Protein AF-A0AAE6IUI6-F1 (afdb_monomer)

pLDDT: mean 77.95, std 13.47, range [41.44, 94.56]

Foldseek 3Di:
DAQDPDAPDFADCLQAQWKWAFPPPFRWIWGHHNGHQKIFIDTPVNLQDLQLDGQIFRWDDDPFKIKTASPCVVVSSVPGDLVSSLVSVLVNQVVVVVVVVDDPVCSVVVSVVVLVVCCVVPNPCPSVVSSVVSSVQVVQLVVQCVVDDRMWMWGADPVRQKIWTQWDWDGDSHHIDIDGITIIGIDD

Nearest PDB structures (foldseek):
  7r1v-assembly1_A  TM=4.055E-01  e=5.244E+00  Escherichia coli O157:H7
  6qgy-assembly2_C  TM=3.982E-01  e=6.239E+00  Escherichia coli O157:H7
  6fsu-assembly2_B  TM=4.372E-01  e=7.866E+00  Escherichia coli O157:H7
  6fsu-assembly1_A  TM=4.374E-01  e=7.866E+00  Escherichia coli O157:H7

Sequence (188 aa):
MFFGKGGTAAANTDLAGKKFLDGVKSKVTIEFDKTTNLCRFLSQWFAQVPIPAEPVAEYTVNGNTITFDFTKHSTMMAHATVDDMRIFYKESTYKYMIGRGYKPEQLDTLWEAHLKEAEQKYGADFLPNLYQENQRECTKEYTEFLKHPQKYEGVISADKTKITMKKLIYPSYDHVDPYENVVFTKKQ

Radius of gyration: 17.93 Å; Cα contacts (8 Å, |Δi|>4): 293; chains: 1; bounding box: 44×32×52 Å

Solvent-accessible surface area (backbone atoms only — not comparable to full-atom values): 10608 Å² total; per-residue (Å²): 136,85,86,64,92,58,62,98,50,73,31,58,80,91,49,36,57,38,44,25,37,28,87,83,87,67,55,32,30,43,40,31,35,69,69,28,25,36,33,35,54,42,37,69,64,58,76,73,47,89,61,89,62,69,58,40,24,44,51,50,76,59,89,50,40,34,40,38,36,36,79,65,35,63,64,47,58,77,66,64,48,66,65,55,44,51,52,50,52,49,54,54,51,46,53,54,40,46,75,71,69,53,54,80,92,49,44,68,64,52,46,59,52,51,50,53,54,47,30,74,76,65,34,86,54,41,63,59,50,51,47,52,54,43,52,52,53,51,51,53,43,47,60,56,52,66,78,46,84,50,64,41,59,29,38,44,43,95,85,66,47,36,40,39,30,55,66,44,72,42,80,47,99,89,51,69,52,81,39,62,73,46,57,27,37,52,64,130

Mean predicted aligned error: 8.49 Å

Secondary structure (DSSP, 8-state):
-------SSBPPTTTTT-EEEE-SSS--EEEE-SSBSEEEEE-TTTTTS--SS--EEEEEEETTEEEEE-TTHHHHHTT--HHHHHHHHHHHHHHHHHHTT--GGGHHHHHHHHHHHHHHHH-TTHHHHHHHHHHHHHHHHHHHHTTS-SEEEEEE-TTSSEEEESSEEEE-SSSEEEES-EEEEE--

Structure (mmCIF, N/CA/C/O backbone):
data_AF-A0AAE6IUI6-F1
#
_entry.id   AF-A0AAE6IUI6-F1
#
loop_
_atom_site.group_PDB
_atom_site.id
_atom_site.type_symbol
_atom_site.label_atom_id
_atom_site.label_alt_id
_atom_site.label_comp_id
_atom_site.label_asym_id
_atom_site.label_entity_id
_atom_site.label_seq_id
_atom_site.pdbx_PDB_ins_code
_atom_site.Cartn_x
_atom_site.Cartn_y
_atom_site.Cartn_z
_atom_site.occupancy
_atom_site.B_iso_or_equiv
_atom_site.auth_seq_id
_atom_site.auth_comp_id
_atom_site.auth_asym_id
_atom_site.auth_atom_id
_atom_site.pdbx_PDB_model_num
ATOM 1 N N . MET A 1 1 ? 8.955 2.184 -2.313 1.00 41.44 1 MET A N 1
ATOM 2 C CA . MET A 1 1 ? 9.166 3.437 -1.527 1.00 41.44 1 MET A CA 1
ATOM 3 C C . MET A 1 1 ? 7.838 4.077 -1.064 1.00 41.44 1 MET A C 1
ATOM 5 O O . MET A 1 1 ? 6.818 3.727 -1.644 1.00 41.44 1 MET A O 1
ATOM 9 N N . PHE A 1 2 ? 7.768 4.863 0.038 1.00 49.22 2 PHE A N 1
ATOM 10 C CA . PHE A 1 2 ? 6.559 5.630 0.478 1.00 49.22 2 PHE A CA 1
ATOM 11 C C . PHE A 1 2 ? 6.667 7.013 -0.164 1.00 49.22 2 PHE A C 1
ATOM 13 O O . PHE A 1 2 ? 7.529 7.781 0.241 1.00 49.22 2 PHE A O 1
ATOM 20 N N . PHE A 1 3 ? 5.833 7.330 -1.152 1.00 48.47 3 PHE A N 1
ATOM 21 C CA . PHE A 1 3 ? 5.923 8.612 -1.868 1.00 48.47 3 PHE A CA 1
ATOM 22 C C . PHE A 1 3 ? 5.029 9.714 -1.258 1.00 48.47 3 PHE A C 1
ATOM 24 O O . PHE A 1 3 ? 4.836 10.775 -1.840 1.00 48.47 3 PHE A O 1
ATOM 31 N N . GLY A 1 4 ? 4.487 9.486 -0.055 1.00 49.72 4 GLY A N 1
ATOM 32 C CA . GLY A 1 4 ? 3.586 10.410 0.635 1.00 49.72 4 GLY A CA 1
ATOM 33 C C . GLY A 1 4 ? 4.255 11.299 1.664 1.00 49.72 4 GLY A C 1
ATOM 34 O O . GLY A 1 4 ? 4.849 10.795 2.613 1.00 49.72 4 GLY A O 1
ATOM 35 N N . LYS A 1 5 ? 4.052 12.616 1.554 1.00 54.16 5 LYS A N 1
ATOM 36 C CA . LYS A 1 5 ? 4.082 13.503 2.723 1.00 54.16 5 LYS A CA 1
ATOM 37 C C . LYS A 1 5 ? 2.690 13.468 3.346 1.00 54.16 5 LYS A C 1
ATOM 39 O O . LYS A 1 5 ? 1.768 14.072 2.810 1.00 54.16 5 LYS A O 1
ATOM 44 N N . GLY A 1 6 ? 2.523 12.747 4.442 1.00 56.38 6 GLY A N 1
ATOM 45 C CA . GLY A 1 6 ? 1.242 12.659 5.135 1.00 56.38 6 GLY A CA 1
ATOM 46 C C . GLY A 1 6 ? 1.451 12.510 6.633 1.00 56.38 6 GLY A C 1
ATOM 47 O O . GLY A 1 6 ? 2.506 12.046 7.065 1.00 56.38 6 GLY A O 1
ATOM 48 N N . GLY A 1 7 ? 0.463 12.967 7.401 1.00 59.25 7 GLY A N 1
ATOM 49 C CA . GLY A 1 7 ? 0.525 13.018 8.855 1.00 59.25 7 GLY A CA 1
ATOM 50 C C . GLY A 1 7 ? 1.446 14.083 9.434 1.00 59.25 7 GLY A C 1
ATOM 51 O O . GLY A 1 7 ? 2.652 14.054 9.226 1.00 59.25 7 GLY A O 1
ATOM 52 N N . THR A 1 8 ? 0.915 14.998 10.244 1.00 64.19 8 THR A N 1
ATOM 53 C CA . THR A 1 8 ? 1.749 15.875 11.092 1.00 64.19 8 THR A CA 1
ATOM 54 C C . THR A 1 8 ? 2.019 15.275 12.476 1.00 64.19 8 THR A C 1
ATOM 56 O O . THR A 1 8 ? 2.781 15.848 13.252 1.00 64.19 8 THR A O 1
ATOM 59 N N . ALA A 1 9 ? 1.406 14.131 12.797 1.00 71.75 9 ALA A N 1
ATOM 60 C CA . ALA A 1 9 ? 1.533 13.452 14.082 1.00 71.75 9 ALA A CA 1
ATOM 61 C C . ALA A 1 9 ? 2.488 12.250 14.007 1.00 71.75 9 ALA A C 1
ATOM 63 O O . ALA A 1 9 ? 2.607 11.592 12.972 1.00 71.75 9 ALA A O 1
ATOM 64 N N . ALA A 1 10 ? 3.139 11.947 15.133 1.00 77.88 10 ALA A N 1
ATOM 65 C CA . ALA A 1 10 ? 4.015 10.787 15.261 1.00 77.88 10 ALA A CA 1
ATOM 66 C C . ALA A 1 10 ? 3.237 9.464 15.138 1.00 77.88 10 ALA A C 1
ATOM 68 O O . ALA A 1 10 ? 2.086 9.359 15.571 1.00 77.88 10 ALA A O 1
ATOM 69 N N . ALA A 1 11 ? 3.892 8.444 14.579 1.00 82.12 11 ALA A N 1
ATOM 70 C CA . ALA A 1 11 ? 3.340 7.098 14.465 1.00 82.12 11 ALA A CA 1
ATOM 71 C C . ALA A 1 11 ? 2.947 6.517 15.837 1.00 82.12 11 ALA A C 1
ATOM 73 O O . ALA A 1 11 ? 3.647 6.700 16.836 1.00 82.12 11 ALA A O 1
ATOM 74 N N . ASN A 1 12 ? 1.860 5.739 15.880 1.00 86.31 12 ASN A N 1
ATOM 75 C CA . ASN A 1 12 ? 1.562 4.903 17.044 1.00 86.31 12 ASN A CA 1
ATOM 76 C C . ASN A 1 12 ? 2.685 3.864 17.225 1.00 86.31 12 ASN A C 1
ATOM 78 O O . ASN A 1 12 ? 2.925 3.059 16.325 1.00 86.31 12 ASN A O 1
ATOM 82 N N . THR A 1 13 ? 3.344 3.862 18.384 1.00 88.25 13 THR A N 1
ATOM 83 C CA . THR A 1 13 ? 4.538 3.042 18.651 1.00 88.25 13 THR A CA 1
ATOM 84 C C . THR A 1 13 ? 4.289 1.535 18.580 1.00 88.25 13 THR A C 1
ATOM 86 O O . THR A 1 13 ? 5.208 0.785 18.254 1.00 88.25 13 THR A O 1
ATOM 89 N N . ASP A 1 14 ? 3.064 1.070 18.831 1.00 88.06 14 ASP A N 1
ATOM 90 C CA . ASP A 1 14 ? 2.725 -0.354 18.758 1.00 88.06 14 ASP A CA 1
ATOM 91 C C . ASP A 1 14 ? 2.550 -0.853 17.319 1.00 88.06 14 ASP A C 1
ATOM 93 O O . ASP A 1 14 ? 2.803 -2.029 17.027 1.00 88.06 14 ASP A O 1
ATOM 97 N N . LEU A 1 15 ? 2.107 0.035 16.425 1.00 90.69 15 LEU A N 1
ATOM 98 C CA . LEU A 1 15 ? 1.846 -0.269 15.017 1.00 90.69 15 LEU A CA 1
ATOM 99 C C . LEU A 1 15 ? 3.007 0.124 14.099 1.00 90.69 15 LEU A C 1
ATOM 101 O O . LEU A 1 15 ? 3.139 -0.465 13.030 1.00 90.69 15 LEU A O 1
ATOM 105 N N . ALA A 1 16 ? 3.859 1.067 14.506 1.00 90.50 16 ALA A N 1
ATOM 106 C CA . ALA A 1 16 ? 4.952 1.593 13.693 1.00 90.50 16 ALA A CA 1
ATOM 107 C C . ALA A 1 16 ? 5.824 0.473 13.092 1.00 90.50 16 ALA A C 1
ATOM 109 O O . ALA A 1 16 ? 6.374 -0.384 13.797 1.00 90.50 16 ALA A O 1
ATOM 110 N N . GLY A 1 17 ? 5.939 0.461 11.761 1.00 88.19 17 GLY A N 1
ATOM 111 C CA . GLY A 1 17 ? 6.707 -0.538 11.010 1.00 88.19 17 GLY A CA 1
ATOM 112 C C . GLY A 1 17 ? 6.140 -1.960 11.010 1.00 88.19 17 GLY A C 1
ATOM 113 O O . GLY A 1 17 ? 6.839 -2.882 10.577 1.00 88.19 17 GLY A O 1
ATOM 114 N N . LYS A 1 18 ? 4.928 -2.183 11.531 1.00 91.31 18 LYS A N 1
ATOM 115 C CA . LYS A 1 18 ? 4.283 -3.501 11.545 1.00 91.31 18 LYS A CA 1
ATOM 116 C C . LYS A 1 18 ? 3.528 -3.764 10.248 1.00 91.31 18 LYS A C 1
ATOM 118 O O . LYS A 1 18 ? 3.129 -2.854 9.526 1.00 91.31 18 LYS A O 1
ATOM 123 N N . LYS A 1 19 ? 3.332 -5.053 9.974 1.00 91.44 19 LYS A N 1
ATOM 124 C CA . LYS A 1 19 ? 2.604 -5.553 8.811 1.00 91.44 19 LYS A CA 1
ATOM 125 C C . LYS A 1 19 ? 1.533 -6.531 9.266 1.00 91.44 19 LYS A C 1
ATOM 127 O O . LYS A 1 19 ? 1.814 -7.411 10.084 1.00 91.44 19 LYS A O 1
ATOM 132 N N . PHE A 1 20 ? 0.330 -6.390 8.729 1.00 91.12 20 PHE A N 1
ATOM 133 C CA . PHE A 1 20 ? -0.798 -7.265 9.027 1.00 91.12 20 PHE A CA 1
ATOM 134 C C . PHE A 1 20 ? -1.365 -7.831 7.730 1.00 91.12 20 PHE A C 1
ATOM 136 O O . PHE A 1 20 ? -1.502 -7.098 6.761 1.00 91.12 20 PHE A O 1
ATOM 143 N N . LEU A 1 21 ? -1.696 -9.117 7.706 1.00 88.06 21 LEU A N 1
ATOM 144 C CA . LEU A 1 21 ? -2.145 -9.830 6.512 1.00 88.06 21 LEU A CA 1
ATOM 145 C C . LEU A 1 21 ? -3.580 -10.331 6.695 1.00 88.06 21 LEU A C 1
ATOM 147 O O . LEU A 1 21 ? -3.895 -10.910 7.738 1.00 88.06 21 LEU A O 1
ATOM 151 N N . ASP A 1 22 ? -4.422 -10.161 5.678 1.00 84.44 22 ASP A N 1
ATOM 152 C CA . ASP A 1 22 ? -5.668 -10.919 5.558 1.00 84.44 22 ASP A CA 1
ATOM 153 C C . ASP A 1 22 ? -5.373 -12.330 5.027 1.00 84.44 22 ASP A C 1
ATOM 155 O O . ASP A 1 22 ? -4.882 -12.510 3.909 1.00 84.44 22 ASP A O 1
ATOM 159 N N . GLY A 1 23 ? -5.672 -13.332 5.854 1.00 67.38 23 GLY A N 1
ATOM 160 C CA . GLY A 1 23 ? -5.433 -14.742 5.557 1.00 67.38 23 GLY A CA 1
ATOM 161 C C . GLY A 1 23 ? -6.595 -15.480 4.888 1.00 67.38 23 GLY A C 1
ATOM 162 O O . GLY A 1 23 ? -6.421 -16.655 4.575 1.00 67.38 23 GLY A O 1
ATOM 163 N N . VAL A 1 24 ? -7.769 -14.859 4.699 1.00 65.38 24 VAL A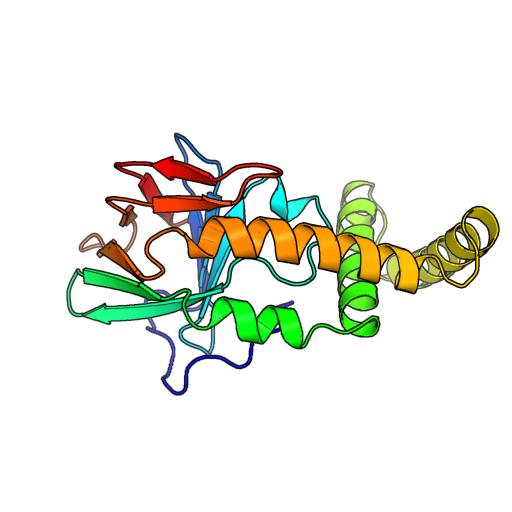 N 1
ATOM 164 C CA . VAL A 1 24 ? -8.996 -15.607 4.350 1.00 65.38 24 VAL A CA 1
ATOM 165 C C . VAL A 1 24 ? -9.652 -15.145 3.049 1.00 65.38 24 VAL A C 1
ATOM 167 O O . VAL A 1 24 ? -10.120 -16.006 2.306 1.00 65.38 24 VAL A O 1
ATOM 170 N N . LYS A 1 25 ? -9.726 -13.834 2.754 1.00 60.34 25 LYS A N 1
ATOM 171 C CA . LYS A 1 25 ? -10.625 -13.345 1.682 1.00 60.34 25 LYS A CA 1
ATOM 172 C C . LYS A 1 25 ? -1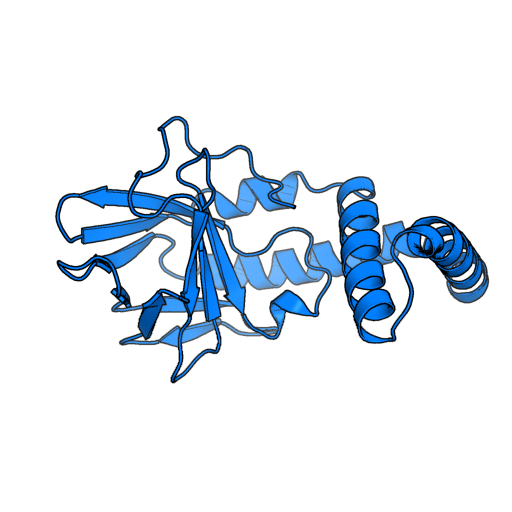0.001 -12.448 0.613 1.00 60.34 25 LYS A C 1
ATOM 174 O O . LYS A 1 25 ? -10.465 -12.503 -0.517 1.00 60.34 25 LYS A O 1
ATOM 179 N N . SER A 1 26 ? -8.967 -11.667 0.921 1.00 62.50 26 SER A N 1
ATOM 180 C CA . SER A 1 26 ? -8.500 -10.599 0.016 1.00 62.50 26 SER A CA 1
ATOM 181 C C . SER A 1 26 ? -6.991 -10.590 -0.263 1.00 62.50 26 SER A C 1
ATOM 183 O O . SER A 1 26 ? -6.534 -9.852 -1.132 1.00 62.50 26 SER A O 1
ATOM 185 N N . LYS A 1 27 ? -6.185 -11.424 0.418 1.00 70.62 27 LYS A N 1
ATOM 186 C CA . LYS A 1 27 ? -4.703 -11.392 0.355 1.00 70.62 27 LYS A CA 1
ATOM 187 C C . LYS A 1 27 ? -4.134 -9.964 0.446 1.00 70.62 27 LYS A C 1
ATOM 189 O O . LYS A 1 27 ? -3.097 -9.669 -0.153 1.00 70.62 27 LYS A O 1
ATOM 194 N N . VAL A 1 28 ? -4.827 -9.082 1.170 1.00 76.31 28 VAL A N 1
ATOM 195 C CA . VAL A 1 28 ? -4.396 -7.704 1.368 1.00 76.31 28 VAL A CA 1
ATOM 196 C C . VAL A 1 28 ? -3.502 -7.616 2.597 1.00 76.31 28 VAL A C 1
ATOM 198 O O . VAL A 1 28 ? -3.764 -8.239 3.627 1.00 76.31 28 VAL A O 1
ATOM 201 N N . THR A 1 29 ? -2.435 -6.833 2.490 1.00 82.62 29 THR A N 1
ATOM 202 C CA . THR A 1 29 ? -1.552 -6.484 3.604 1.00 82.62 29 THR A CA 1
ATOM 203 C C . THR A 1 29 ? -1.773 -5.031 4.004 1.00 82.62 29 THR A C 1
ATOM 205 O O . THR A 1 29 ? -1.847 -4.170 3.136 1.00 82.62 29 THR A O 1
ATOM 208 N N . ILE A 1 30 ? -1.831 -4.746 5.304 1.00 87.12 30 ILE A N 1
ATOM 209 C CA . ILE A 1 30 ? -1.705 -3.389 5.842 1.00 87.12 30 ILE A CA 1
ATOM 210 C C . ILE A 1 30 ? -0.268 -3.206 6.318 1.00 87.12 30 ILE A C 1
ATOM 212 O O . ILE A 1 30 ? 0.182 -3.929 7.212 1.00 87.12 30 ILE A O 1
ATOM 216 N N . GLU A 1 31 ? 0.452 -2.256 5.733 1.00 88.12 31 GLU A N 1
ATOM 217 C CA . GLU A 1 31 ? 1.818 -1.911 6.133 1.00 88.12 31 GLU A CA 1
ATOM 218 C C . GLU A 1 31 ? 1.858 -0.520 6.753 1.00 88.12 31 GLU A C 1
ATOM 220 O O . GLU A 1 31 ? 1.540 0.466 6.092 1.00 88.12 31 GLU A O 1
ATOM 225 N N . PHE A 1 32 ? 2.265 -0.443 8.017 1.00 88.69 32 PHE A N 1
ATOM 226 C CA . PHE A 1 32 ? 2.382 0.806 8.759 1.00 88.69 32 PHE A CA 1
ATOM 227 C C . PHE A 1 32 ? 3.776 1.399 8.584 1.00 88.69 32 PHE A C 1
ATOM 229 O O . PHE A 1 32 ? 4.786 0.697 8.718 1.00 88.69 32 PHE A O 1
ATOM 236 N N . ASP A 1 33 ? 3.837 2.697 8.311 1.00 86.31 33 ASP A N 1
ATOM 237 C CA . ASP A 1 33 ? 5.097 3.420 8.262 1.00 86.31 33 ASP A CA 1
ATOM 238 C C . ASP A 1 33 ? 5.770 3.464 9.650 1.00 86.31 33 ASP A C 1
ATOM 240 O O . ASP A 1 33 ? 5.137 3.277 10.694 1.00 86.31 33 ASP A O 1
ATOM 244 N N . LYS A 1 34 ? 7.096 3.621 9.675 1.00 87.25 34 LYS A N 1
ATOM 245 C CA . LYS A 1 34 ? 7.870 3.620 10.928 1.00 87.25 34 LYS A CA 1
ATOM 246 C C . LYS A 1 34 ? 7.885 4.975 11.626 1.00 87.25 34 LYS A C 1
ATOM 248 O O . LYS A 1 34 ? 8.137 5.013 12.828 1.00 87.25 34 LYS A O 1
ATOM 253 N N . THR A 1 35 ? 7.696 6.066 10.890 1.00 83.69 35 THR A N 1
ATOM 254 C CA . THR A 1 35 ? 7.950 7.428 11.378 1.00 83.69 35 THR A CA 1
ATOM 255 C C . THR A 1 35 ? 6.719 8.324 11.297 1.00 83.69 35 THR A C 1
ATOM 257 O O . THR A 1 35 ? 6.622 9.287 12.054 1.00 83.69 35 THR A O 1
ATOM 260 N N . THR A 1 36 ? 5.758 7.985 10.443 1.00 84.56 36 THR A N 1
ATOM 261 C CA . THR A 1 36 ? 4.510 8.722 10.211 1.00 84.56 36 THR A CA 1
ATOM 262 C C . THR A 1 36 ? 3.290 7.886 10.592 1.00 84.56 36 THR A C 1
ATOM 264 O O . THR A 1 36 ? 3.367 6.667 10.736 1.00 84.56 36 THR A O 1
ATOM 267 N N . ASN A 1 37 ? 2.125 8.522 10.719 1.00 86.00 37 ASN A N 1
ATOM 268 C CA . ASN A 1 37 ? 0.851 7.818 10.881 1.00 86.00 37 ASN A CA 1
ATOM 269 C C . ASN A 1 37 ? 0.234 7.395 9.529 1.00 86.00 37 ASN A C 1
ATOM 271 O O . ASN A 1 37 ? -0.987 7.394 9.367 1.00 86.00 37 ASN A O 1
ATOM 275 N N . LEU A 1 38 ? 1.066 7.042 8.551 1.00 85.62 38 LEU A N 1
ATOM 276 C CA . LEU A 1 38 ? 0.615 6.519 7.268 1.00 85.62 38 LEU A CA 1
ATOM 277 C C . LEU A 1 38 ? 0.634 4.998 7.257 1.00 85.62 38 LEU A C 1
ATOM 279 O O . LEU A 1 38 ? 1.498 4.351 7.853 1.00 85.62 38 LEU A O 1
ATOM 283 N N . CYS A 1 39 ? -0.309 4.416 6.529 1.00 85.06 39 CYS A N 1
ATOM 284 C CA . CYS A 1 39 ? -0.301 2.996 6.224 1.00 85.06 39 CYS A CA 1
ATOM 285 C C . CYS A 1 39 ? -0.735 2.744 4.783 1.00 85.06 39 CYS A C 1
ATOM 287 O O . CYS A 1 39 ? -1.452 3.551 4.188 1.00 85.06 39 CYS A O 1
ATOM 289 N N . ARG A 1 40 ? -0.288 1.619 4.225 1.00 80.88 40 ARG A N 1
ATOM 290 C CA . ARG A 1 40 ? -0.654 1.180 2.877 1.00 80.88 40 ARG A CA 1
ATOM 291 C C . ARG A 1 40 ? -1.484 -0.069 2.917 1.00 80.88 40 ARG A C 1
ATOM 293 O O . ARG A 1 40 ? -1.230 -0.940 3.746 1.00 80.88 40 ARG A O 1
ATOM 300 N N . PHE A 1 41 ? -2.373 -0.183 1.948 1.00 78.69 41 PHE A N 1
ATOM 301 C CA . PHE A 1 41 ? -3.128 -1.394 1.695 1.00 78.69 41 PHE A CA 1
ATOM 302 C C . PHE A 1 41 ? -2.615 -2.044 0.406 1.00 78.69 41 PHE A C 1
ATOM 304 O O . PHE A 1 41 ? -2.791 -1.509 -0.682 1.00 78.69 41 PHE A O 1
ATOM 311 N N . LEU A 1 42 ? -1.953 -3.194 0.538 1.00 69.94 42 LEU A N 1
ATOM 312 C CA . LEU A 1 42 ? -1.316 -3.922 -0.560 1.00 69.94 42 LEU A CA 1
ATOM 313 C C . LEU A 1 42 ? -2.154 -5.132 -0.945 1.00 69.94 42 LEU A C 1
ATOM 315 O O . LEU A 1 42 ? -2.147 -6.112 -0.205 1.00 69.94 42 LEU A O 1
ATOM 319 N N . SER A 1 43 ? -2.836 -5.119 -2.088 1.00 65.88 43 SER A N 1
ATOM 320 C CA . SER A 1 43 ? -3.388 -6.360 -2.649 1.00 65.88 43 SER A CA 1
ATOM 321 C C . SER A 1 43 ? -2.297 -7.126 -3.411 1.00 65.88 43 SER A C 1
ATOM 323 O O . SER A 1 43 ? -1.344 -6.532 -3.921 1.00 65.88 43 SER A O 1
ATOM 325 N N . GLN A 1 44 ? -2.416 -8.455 -3.517 1.00 53.66 44 GLN A N 1
ATOM 326 C CA . GLN A 1 44 ? -1.473 -9.268 -4.306 1.00 53.66 44 GLN A CA 1
ATOM 327 C C . GLN A 1 44 ? -1.385 -8.863 -5.786 1.00 53.66 44 GLN A C 1
ATOM 329 O O . GLN A 1 44 ? -0.374 -9.155 -6.430 1.00 53.66 44 GLN A O 1
ATOM 334 N N . TRP A 1 45 ? -2.422 -8.211 -6.311 1.00 50.75 45 TRP A N 1
ATOM 335 C CA . TRP A 1 45 ? -2.434 -7.674 -7.667 1.00 50.75 45 TRP A CA 1
ATOM 336 C C . TRP A 1 45 ? -1.672 -6.347 -7.743 1.00 50.75 45 TRP A C 1
ATOM 338 O O . TRP A 1 45 ? -0.821 -6.193 -8.614 1.00 50.75 45 TRP A O 1
ATOM 348 N N . PHE A 1 46 ? -1.846 -5.456 -6.761 1.00 47.25 46 PHE A N 1
ATOM 349 C CA . PHE A 1 46 ? -1.082 -4.204 -6.670 1.00 47.25 46 PHE A CA 1
ATOM 350 C C . PHE A 1 46 ? 0.419 -4.421 -6.468 1.00 47.25 46 PHE A C 1
ATOM 352 O O . PHE A 1 46 ? 1.224 -3.641 -6.960 1.00 47.25 46 PHE A O 1
ATOM 359 N N . ALA A 1 47 ? 0.818 -5.518 -5.823 1.00 44.34 47 ALA A N 1
ATOM 360 C CA . ALA A 1 47 ? 2.231 -5.858 -5.657 1.00 44.34 47 ALA A CA 1
ATOM 361 C C . ALA A 1 47 ? 2.954 -6.208 -6.979 1.00 44.34 47 ALA A C 1
ATOM 363 O O . ALA A 1 47 ? 4.185 -6.276 -6.987 1.00 44.34 47 ALA A O 1
ATOM 364 N N . GLN A 1 48 ? 2.212 -6.476 -8.062 1.00 44.06 48 GLN A N 1
ATOM 365 C CA . GLN A 1 48 ? 2.750 -6.873 -9.372 1.00 44.06 48 GLN A CA 1
ATOM 366 C C . GLN A 1 48 ? 2.559 -5.813 -10.462 1.00 44.06 48 GLN A C 1
ATOM 368 O O . GLN A 1 48 ? 3.258 -5.862 -11.473 1.00 44.06 48 GLN A O 1
ATOM 373 N N . VAL A 1 49 ? 1.639 -4.865 -10.273 1.00 44.28 49 VAL A N 1
ATOM 374 C CA . VAL A 1 49 ? 1.403 -3.775 -11.225 1.00 44.28 49 VAL A CA 1
ATOM 375 C C . VAL A 1 49 ? 2.259 -2.574 -10.822 1.00 44.28 49 VAL A C 1
ATOM 377 O O . VAL A 1 49 ? 2.307 -2.237 -9.637 1.00 44.28 49 VAL A O 1
ATOM 380 N N . PRO A 1 50 ? 2.945 -1.909 -11.768 1.00 48.78 50 PRO A N 1
ATOM 381 C CA . PRO A 1 50 ? 3.664 -0.677 -11.500 1.00 48.78 50 PRO A CA 1
ATOM 382 C C . PRO A 1 50 ? 2.706 0.490 -11.286 1.00 48.78 50 PRO A C 1
ATOM 384 O O . PRO A 1 50 ? 2.587 1.380 -12.120 1.00 48.78 50 PRO A O 1
ATOM 387 N N . ILE A 1 51 ? 2.005 0.476 -10.155 1.00 52.22 51 ILE A N 1
ATOM 388 C CA . ILE A 1 51 ? 1.167 1.592 -9.740 1.00 52.22 51 ILE A CA 1
ATOM 389 C C . ILE A 1 51 ? 2.053 2.603 -9.000 1.00 52.22 51 ILE A C 1
ATOM 391 O O . ILE A 1 51 ? 2.707 2.232 -8.021 1.00 52.22 51 ILE A O 1
ATOM 395 N N . PRO A 1 52 ? 2.080 3.880 -9.431 1.00 48.22 52 PRO A N 1
ATOM 396 C CA . PRO A 1 52 ? 2.932 4.909 -8.834 1.00 48.22 52 PRO A CA 1
ATOM 397 C C . PRO A 1 52 ? 2.639 5.178 -7.347 1.00 48.22 52 PRO A C 1
ATOM 399 O O . PRO A 1 52 ? 3.511 5.678 -6.636 1.00 48.22 52 PRO A O 1
ATOM 402 N N . ALA A 1 53 ? 1.457 4.813 -6.838 1.00 55.38 53 ALA A N 1
ATOM 403 C CA . ALA A 1 53 ? 1.164 4.831 -5.409 1.00 55.38 53 ALA A CA 1
ATOM 404 C C . ALA A 1 53 ? 0.079 3.809 -5.034 1.00 55.38 53 ALA A C 1
ATOM 406 O O . ALA A 1 53 ? -1.057 3.901 -5.482 1.00 55.38 53 ALA A O 1
ATOM 407 N N . GLU A 1 54 ? 0.415 2.860 -4.162 1.00 62.09 54 GLU A N 1
ATOM 408 C CA . GLU A 1 54 ? -0.575 2.010 -3.487 1.00 62.09 54 GLU A CA 1
ATOM 409 C C . GLU A 1 54 ? -1.548 2.883 -2.660 1.00 62.09 54 GLU A C 1
ATOM 411 O O . GLU A 1 54 ? -1.139 3.952 -2.193 1.00 62.09 54 GLU A O 1
ATOM 416 N N . PRO A 1 55 ? -2.797 2.443 -2.406 1.00 69.25 55 PRO A N 1
ATOM 417 C CA . PRO A 1 55 ? -3.715 3.125 -1.499 1.00 69.25 55 PRO A CA 1
ATOM 418 C C . PRO A 1 55 ? -3.071 3.438 -0.148 1.00 69.25 55 PRO A C 1
ATOM 420 O O . PRO A 1 55 ? -2.715 2.525 0.604 1.00 69.25 55 PRO A O 1
ATOM 423 N N . VAL A 1 56 ? -2.929 4.733 0.161 1.00 76.88 56 VAL A N 1
ATOM 424 C CA . VAL A 1 56 ? -2.371 5.226 1.428 1.00 76.88 56 VAL A CA 1
ATOM 425 C C . VAL A 1 56 ? -3.469 5.885 2.246 1.00 76.88 56 VAL A C 1
ATOM 427 O O . VAL A 1 56 ? -4.149 6.790 1.765 1.00 76.88 56 VAL A O 1
ATOM 430 N N . ALA A 1 57 ? -3.593 5.458 3.498 1.00 82.38 57 ALA A N 1
ATOM 431 C CA . ALA A 1 57 ? -4.451 6.092 4.486 1.00 82.38 57 ALA A CA 1
ATOM 432 C C . ALA A 1 57 ? -3.615 6.718 5.601 1.00 82.38 57 ALA A C 1
ATOM 434 O O . ALA A 1 57 ? -2.645 6.119 6.081 1.00 82.38 57 ALA A O 1
ATOM 435 N N . GLU A 1 58 ? -4.045 7.886 6.071 1.00 87.94 58 GLU A N 1
ATOM 436 C CA . GLU A 1 58 ? -3.691 8.333 7.416 1.00 87.94 58 GLU A CA 1
ATOM 437 C C . GLU A 1 58 ? -4.494 7.503 8.418 1.00 87.94 58 GLU A C 1
ATOM 439 O O . GLU A 1 58 ? -5.704 7.335 8.262 1.00 87.94 58 GLU A O 1
ATOM 444 N N . TYR A 1 59 ? -3.833 6.973 9.445 1.00 90.06 59 TYR A N 1
ATOM 445 C CA . TYR A 1 59 ? -4.505 6.225 10.501 1.00 90.06 59 TYR A CA 1
ATOM 446 C C . TYR A 1 59 ? -4.467 6.972 11.836 1.00 90.06 59 TYR A C 1
ATOM 448 O O . TYR A 1 59 ? -3.520 7.697 12.157 1.00 90.06 59 TYR A O 1
ATOM 456 N N . THR A 1 60 ? -5.510 6.775 12.637 1.00 90.56 60 THR A N 1
ATOM 457 C CA . THR A 1 60 ? -5.599 7.258 14.019 1.00 90.56 60 THR A CA 1
ATOM 458 C C . THR A 1 60 ? -6.081 6.138 14.930 1.00 90.56 60 THR A C 1
ATOM 460 O O . THR A 1 60 ? -6.894 5.307 14.530 1.00 90.56 60 THR A O 1
ATOM 463 N N . VAL A 1 61 ? -5.550 6.085 16.154 1.00 91.44 61 VAL A N 1
ATOM 464 C CA . VAL A 1 61 ? -5.914 5.077 17.161 1.00 91.44 61 VAL A CA 1
ATOM 465 C C . VAL A 1 61 ? -6.439 5.789 18.400 1.00 91.44 61 VAL A C 1
ATOM 467 O O . VAL A 1 61 ? -5.749 6.645 18.952 1.00 91.44 61 VAL A O 1
ATOM 470 N N . ASN A 1 62 ? -7.639 5.419 18.846 1.00 91.00 62 ASN A N 1
ATOM 471 C CA . ASN A 1 62 ? -8.255 5.916 20.073 1.00 91.00 62 ASN A CA 1
ATOM 472 C C . ASN A 1 62 ? -8.820 4.739 20.882 1.00 91.00 62 ASN A C 1
ATOM 474 O O . ASN A 1 62 ? -9.842 4.148 20.523 1.00 91.00 62 ASN A O 1
ATOM 478 N N . GLY A 1 63 ? -8.121 4.362 21.955 1.00 90.31 63 GLY A N 1
ATOM 479 C CA . GLY A 1 63 ? -8.401 3.124 22.680 1.00 90.31 63 GLY A CA 1
ATOM 480 C C . GLY A 1 63 ? -8.247 1.907 21.765 1.00 90.31 63 GLY A C 1
ATOM 481 O O . GLY A 1 63 ? -7.197 1.716 21.155 1.00 90.31 63 GLY A O 1
ATOM 482 N N . ASN A 1 64 ? -9.308 1.106 21.646 1.00 93.62 64 ASN A N 1
ATOM 483 C CA . ASN A 1 64 ? -9.331 -0.073 20.773 1.00 93.62 64 ASN A CA 1
ATOM 484 C C . ASN A 1 64 ? -9.882 0.228 19.371 1.00 93.62 64 ASN A C 1
ATOM 486 O O . ASN A 1 64 ? -9.971 -0.682 18.551 1.00 93.62 64 ASN A O 1
ATOM 490 N N . THR A 1 65 ? -10.262 1.472 19.086 1.00 93.81 65 THR A N 1
ATOM 491 C CA . THR A 1 65 ? -10.765 1.876 17.771 1.00 93.81 65 THR A CA 1
ATOM 492 C C . THR A 1 65 ? -9.618 2.394 16.916 1.00 93.81 65 THR A C 1
ATOM 494 O O . THR A 1 65 ? -8.789 3.179 17.382 1.00 93.81 65 THR A O 1
ATOM 497 N N . ILE A 1 66 ? -9.585 1.975 15.653 1.00 93.38 66 ILE A N 1
ATOM 498 C CA . ILE A 1 66 ? -8.687 2.508 14.629 1.00 93.38 66 ILE A CA 1
ATOM 499 C C . ILE A 1 66 ? -9.509 3.059 13.468 1.00 93.38 66 ILE A C 1
ATOM 501 O O . ILE A 1 66 ? -10.429 2.397 12.991 1.00 93.38 66 ILE A O 1
ATOM 505 N N . THR A 1 67 ? -9.172 4.258 13.008 1.00 92.06 67 THR A N 1
ATOM 506 C CA . THR A 1 67 ? -9.780 4.871 11.824 1.00 92.06 67 THR A CA 1
ATOM 507 C C . THR A 1 67 ? -8.724 5.013 10.741 1.00 92.06 67 THR A C 1
ATOM 509 O O . THR A 1 67 ? -7.618 5.474 11.014 1.00 92.06 67 THR A O 1
ATOM 512 N N . PHE A 1 68 ? -9.081 4.641 9.517 1.00 89.38 68 PHE A N 1
ATOM 513 C CA . PHE A 1 68 ? -8.285 4.805 8.307 1.00 89.38 68 PHE A CA 1
ATOM 514 C C . PHE A 1 68 ? -8.951 5.853 7.423 1.00 89.38 68 PHE A C 1
ATOM 516 O O . PHE A 1 68 ? -10.123 5.707 7.076 1.00 89.38 68 PHE A O 1
ATOM 523 N N . ASP A 1 69 ? -8.219 6.904 7.074 1.00 87.38 69 ASP A N 1
ATOM 524 C CA . ASP A 1 69 ? -8.702 8.033 6.288 1.00 87.38 69 ASP A CA 1
ATOM 525 C C . ASP A 1 69 ? -7.945 8.125 4.956 1.00 87.38 69 ASP A C 1
ATOM 527 O O . ASP A 1 69 ? -6.760 8.465 4.910 1.00 87.38 69 ASP A O 1
ATOM 531 N N . PHE A 1 70 ? -8.650 7.820 3.869 1.00 81.88 70 PHE A N 1
ATOM 532 C CA . PHE A 1 70 ? -8.149 7.866 2.496 1.00 81.88 70 PHE A CA 1
ATOM 533 C C . PHE A 1 70 ? -8.467 9.188 1.789 1.00 81.88 70 PHE A C 1
ATOM 535 O O . PHE A 1 70 ? -8.140 9.348 0.616 1.00 81.88 70 PHE A O 1
ATOM 542 N N . THR A 1 71 ? -9.062 10.178 2.465 1.00 77.62 71 THR A N 1
ATOM 543 C CA . THR A 1 71 ? -9.404 11.465 1.824 1.00 77.62 71 THR A CA 1
ATOM 544 C C . THR A 1 71 ? -8.188 12.203 1.259 1.00 77.62 71 THR A C 1
ATOM 546 O O . THR A 1 71 ? -8.324 12.978 0.317 1.00 77.62 71 THR A O 1
ATOM 549 N N . LYS A 1 72 ? -6.991 11.934 1.792 1.00 67.38 72 LYS A N 1
ATOM 550 C CA . LYS A 1 72 ? -5.712 12.483 1.314 1.00 67.38 72 LYS A CA 1
ATOM 551 C C . LYS A 1 72 ? -5.018 11.623 0.251 1.00 67.38 72 LYS A C 1
ATOM 553 O O . LYS A 1 72 ? -3.929 11.966 -0.196 1.00 67.38 72 LYS A O 1
ATOM 558 N N . HIS A 1 73 ? -5.618 10.511 -0.165 1.00 63.59 73 HIS A N 1
ATOM 559 C CA . HIS A 1 73 ? -5.000 9.592 -1.116 1.00 63.59 73 HIS A CA 1
ATOM 560 C C . HIS A 1 73 ? -4.889 10.186 -2.537 1.00 63.59 73 HIS A C 1
ATOM 562 O O . HIS A 1 73 ? -3.869 9.984 -3.195 1.00 63.59 73 HIS A O 1
ATOM 568 N N . SER A 1 74 ? -5.860 11.000 -2.986 1.00 54.62 74 SER A N 1
ATOM 569 C CA . SER A 1 74 ? -5.813 11.673 -4.304 1.00 54.62 74 SER A CA 1
ATOM 570 C C . SER A 1 74 ? -4.612 12.569 -4.490 1.00 54.62 74 SER A C 1
ATOM 572 O O . SER A 1 74 ? -4.005 12.589 -5.559 1.00 54.62 74 SER A O 1
ATOM 574 N N . THR A 1 75 ? -4.320 13.381 -3.476 1.00 52.25 75 THR A N 1
ATOM 575 C CA . THR A 1 75 ? -3.289 14.408 -3.587 1.00 52.25 75 THR A CA 1
ATOM 576 C C . THR A 1 75 ? -1.920 13.763 -3.732 1.00 52.25 75 THR A C 1
ATOM 578 O O . THR A 1 75 ? -1.082 14.283 -4.454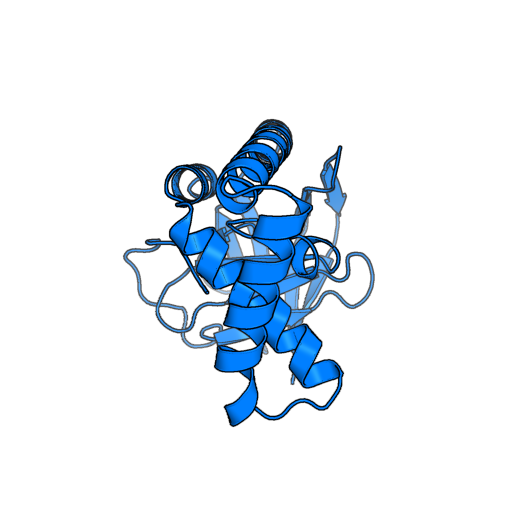 1.00 52.25 75 THR A O 1
ATOM 581 N N . MET A 1 76 ? -1.710 12.580 -3.151 1.00 54.41 76 MET A N 1
ATOM 582 C CA . MET A 1 76 ? -0.460 11.838 -3.297 1.00 54.41 76 MET A CA 1
ATOM 583 C C . MET A 1 76 ? -0.243 11.266 -4.705 1.00 54.41 76 MET A C 1
ATOM 585 O O . MET A 1 76 ? 0.892 11.278 -5.175 1.00 54.41 76 MET A O 1
ATOM 589 N N . MET A 1 77 ? -1.292 10.820 -5.409 1.00 54.62 77 MET A N 1
ATOM 590 C CA . MET A 1 77 ? -1.146 10.349 -6.798 1.00 54.62 77 MET A CA 1
ATOM 591 C C . MET A 1 77 ? -0.864 11.489 -7.783 1.00 54.62 77 MET A C 1
ATOM 593 O O . MET A 1 77 ? -0.103 11.309 -8.732 1.00 54.62 77 MET A O 1
ATOM 597 N N . ALA A 1 78 ? -1.427 12.677 -7.529 1.00 52.44 78 ALA A N 1
ATOM 598 C CA . ALA A 1 78 ? -1.235 13.871 -8.357 1.00 52.44 78 ALA A CA 1
ATOM 599 C C . ALA A 1 78 ? 0.204 14.431 -8.329 1.00 52.44 78 ALA A C 1
ATOM 601 O O . ALA A 1 78 ? 0.522 15.348 -9.087 1.00 52.44 78 ALA A O 1
ATOM 602 N N . HIS A 1 79 ? 1.065 13.909 -7.452 1.00 58.66 79 HIS A N 1
ATOM 603 C CA . HIS A 1 79 ? 2.447 14.358 -7.282 1.00 58.66 79 HIS A CA 1
ATOM 604 C C . HIS A 1 79 ? 3.498 13.345 -7.745 1.00 58.66 79 HIS A C 1
ATOM 606 O O . HIS A 1 79 ? 4.685 13.647 -7.645 1.00 58.66 79 HIS A O 1
ATOM 612 N N . ALA A 1 80 ? 3.093 12.171 -8.241 1.00 64.44 80 ALA A N 1
ATOM 613 C CA . ALA A 1 80 ? 4.040 11.217 -8.806 1.00 64.44 80 ALA A CA 1
ATOM 614 C C . ALA A 1 80 ? 4.723 11.803 -10.053 1.00 64.44 80 ALA A C 1
ATOM 616 O O . ALA A 1 80 ? 4.132 12.583 -10.799 1.00 64.44 80 ALA A O 1
ATOM 617 N N . THR A 1 81 ? 5.974 11.420 -10.283 1.00 73.38 81 THR A N 1
ATOM 618 C CA . THR A 1 81 ? 6.773 11.848 -11.436 1.00 73.38 81 THR A CA 1
ATOM 619 C C . THR A 1 81 ? 7.250 10.649 -12.259 1.00 73.38 81 THR A C 1
ATOM 621 O O . THR A 1 81 ? 7.176 9.495 -11.828 1.00 73.38 81 THR A O 1
ATOM 624 N N . VAL A 1 82 ? 7.774 10.908 -13.461 1.00 76.38 82 VAL A N 1
ATOM 625 C CA . VAL A 1 82 ? 8.422 9.865 -14.279 1.00 76.38 82 VAL A CA 1
ATOM 626 C C . VAL A 1 82 ? 9.637 9.272 -13.549 1.00 76.38 82 VAL A C 1
ATOM 628 O O . VAL A 1 82 ? 9.885 8.071 -13.655 1.00 76.38 82 VAL A O 1
ATOM 631 N N . ASP A 1 83 ? 10.351 10.073 -12.752 1.00 78.69 83 ASP A N 1
ATOM 632 C CA . ASP A 1 83 ? 11.479 9.604 -11.942 1.00 78.69 83 ASP A CA 1
ATOM 633 C C . ASP A 1 83 ? 11.031 8.650 -10.827 1.00 78.69 83 ASP A C 1
ATOM 635 O O . ASP A 1 83 ? 11.666 7.614 -10.619 1.00 78.69 83 ASP A O 1
ATOM 639 N N . ASP A 1 84 ? 9.899 8.925 -10.168 1.00 73.75 84 ASP A N 1
ATOM 640 C CA . ASP A 1 84 ? 9.315 8.002 -9.183 1.00 73.75 84 ASP A CA 1
ATOM 641 C C . ASP A 1 84 ? 8.962 6.657 -9.831 1.00 73.75 84 ASP A C 1
ATOM 643 O O . ASP A 1 84 ? 9.254 5.594 -9.275 1.00 73.75 84 ASP A O 1
ATOM 647 N N . MET A 1 85 ? 8.414 6.689 -11.052 1.00 74.38 85 MET A N 1
ATOM 648 C CA . MET A 1 85 ? 8.149 5.472 -11.825 1.00 74.38 85 MET A CA 1
ATOM 649 C C . MET A 1 85 ? 9.427 4.743 -12.228 1.00 74.38 85 MET A C 1
ATOM 651 O O . MET A 1 85 ? 9.469 3.514 -12.170 1.00 74.38 85 MET A O 1
ATOM 655 N N . ARG A 1 86 ? 10.494 5.465 -12.581 1.00 79.56 86 ARG A N 1
ATOM 656 C CA . ARG A 1 86 ? 11.799 4.861 -12.870 1.00 79.56 86 ARG A CA 1
ATOM 657 C C . ARG A 1 86 ? 12.355 4.144 -11.640 1.00 79.56 86 ARG A C 1
ATOM 659 O O . ARG A 1 86 ? 12.815 3.009 -11.764 1.00 79.56 86 ARG A O 1
ATOM 666 N N . ILE A 1 87 ? 12.277 4.765 -10.462 1.00 79.44 87 ILE A N 1
ATOM 667 C CA . ILE A 1 87 ? 12.695 4.164 -9.186 1.00 79.44 87 ILE A CA 1
ATOM 668 C C . ILE A 1 87 ? 11.856 2.920 -8.881 1.00 79.44 87 ILE A C 1
ATOM 670 O O . ILE A 1 87 ? 12.415 1.867 -8.573 1.00 79.44 87 ILE A O 1
ATOM 674 N N . PHE A 1 88 ? 10.530 3.004 -9.007 1.00 74.69 88 PHE A N 1
ATOM 675 C CA . PHE A 1 88 ? 9.644 1.864 -8.776 1.00 74.69 88 PHE A CA 1
ATOM 676 C C . PHE A 1 88 ? 9.951 0.698 -9.724 1.00 74.69 88 PHE A C 1
ATOM 678 O O . PHE A 1 88 ? 10.075 -0.454 -9.294 1.00 74.69 88 PHE A O 1
ATOM 685 N N . TYR A 1 89 ? 10.078 0.983 -11.021 1.00 76.38 89 TYR A N 1
ATOM 686 C CA . TYR A 1 89 ? 10.332 -0.038 -12.033 1.00 76.38 89 TYR A CA 1
ATOM 687 C C . TYR A 1 89 ? 11.690 -0.708 -11.801 1.00 76.38 89 TYR A C 1
ATOM 689 O O . TYR A 1 89 ? 11.806 -1.932 -11.914 1.00 76.38 89 TYR A O 1
ATOM 697 N N . LYS A 1 90 ? 12.684 0.069 -11.353 1.00 84.38 90 LYS A N 1
ATOM 698 C CA . LYS A 1 90 ? 13.982 -0.433 -10.895 1.00 84.38 90 LYS A CA 1
ATOM 699 C C . LYS A 1 90 ? 13.839 -1.369 -9.692 1.00 84.38 90 LYS A C 1
ATOM 701 O O . LYS A 1 90 ? 14.308 -2.502 -9.757 1.00 84.38 90 LYS A O 1
ATOM 706 N N . GLU A 1 91 ? 13.137 -0.959 -8.630 1.00 80.44 91 GLU A N 1
ATOM 707 C CA . GLU A 1 91 ? 12.902 -1.794 -7.435 1.00 80.44 91 GLU A CA 1
ATOM 708 C C . GLU A 1 91 ? 12.186 -3.116 -7.775 1.00 80.44 91 GLU A C 1
ATOM 710 O O . GLU A 1 91 ? 12.544 -4.179 -7.259 1.00 80.44 91 GLU A O 1
ATOM 715 N N . SER A 1 92 ? 11.182 -3.069 -8.651 1.00 76.88 92 SER A N 1
ATOM 716 C CA . SER A 1 92 ? 10.427 -4.253 -9.080 1.00 76.88 92 SER A CA 1
ATOM 717 C C . SER A 1 92 ? 11.281 -5.203 -9.916 1.00 76.88 92 SER A C 1
ATOM 719 O O . SER A 1 92 ? 11.296 -6.412 -9.671 1.00 76.88 92 SER A O 1
ATOM 721 N N . THR A 1 93 ? 12.070 -4.652 -10.836 1.00 81.88 93 THR A N 1
ATOM 722 C CA . THR A 1 93 ? 13.037 -5.415 -11.633 1.00 81.88 93 THR A CA 1
ATOM 723 C C . THR A 1 93 ? 14.089 -6.069 -10.734 1.00 81.88 93 THR A C 1
ATOM 725 O O . THR A 1 93 ? 14.411 -7.242 -10.912 1.00 81.88 93 THR A O 1
ATOM 728 N N . TYR A 1 94 ? 14.560 -5.369 -9.697 1.00 88.06 94 TYR A N 1
ATOM 729 C CA . TYR A 1 94 ? 15.522 -5.907 -8.729 1.00 88.06 94 TYR A CA 1
ATOM 730 C C . TYR A 1 94 ? 14.961 -7.095 -7.964 1.00 88.06 94 TYR A C 1
ATOM 732 O O . TYR A 1 94 ? 15.622 -8.127 -7.870 1.00 88.06 94 TYR A O 1
ATOM 740 N N . LYS A 1 95 ? 13.729 -6.990 -7.456 1.00 82.50 95 LYS A N 1
ATOM 741 C CA . LYS A 1 95 ? 13.057 -8.108 -6.775 1.00 82.50 95 LYS A CA 1
ATOM 742 C C . LYS A 1 95 ? 12.951 -9.331 -7.683 1.00 82.50 95 LYS A C 1
ATOM 744 O O . LYS A 1 95 ? 13.238 -10.443 -7.243 1.00 82.50 95 LYS A O 1
ATOM 749 N N . TYR A 1 96 ? 12.584 -9.124 -8.946 1.00 81.12 96 TYR A N 1
ATOM 750 C CA . TYR A 1 96 ? 12.503 -10.194 -9.935 1.00 81.12 96 TYR A CA 1
ATOM 751 C C . TYR A 1 96 ? 13.870 -10.838 -10.219 1.00 81.12 96 TYR A C 1
ATOM 753 O O . TYR A 1 96 ? 13.984 -12.063 -10.230 1.00 81.12 96 TYR A O 1
ATOM 761 N N . MET A 1 97 ? 14.921 -10.032 -10.389 1.00 85.56 97 MET A N 1
ATOM 762 C CA . MET A 1 97 ? 16.290 -10.513 -10.603 1.00 85.56 97 MET A CA 1
ATOM 763 C C . MET A 1 97 ? 16.824 -11.279 -9.382 1.00 85.56 97 MET A C 1
ATOM 765 O O . MET A 1 97 ? 17.335 -12.388 -9.520 1.00 85.56 97 MET A O 1
ATOM 769 N N . ILE A 1 98 ? 16.635 -10.764 -8.169 1.00 89.06 98 ILE A N 1
ATOM 770 C CA . ILE A 1 98 ? 17.008 -11.481 -6.939 1.00 89.06 98 ILE A CA 1
ATOM 771 C C . ILE A 1 98 ? 16.268 -12.823 -6.857 1.00 89.06 98 ILE A C 1
ATOM 773 O O . ILE A 1 98 ? 16.883 -13.847 -6.567 1.00 89.06 98 ILE A O 1
ATOM 777 N N . GLY A 1 99 ? 14.973 -12.851 -7.192 1.00 81.88 99 GLY A N 1
ATOM 778 C CA . GLY A 1 99 ? 14.185 -14.087 -7.268 1.00 81.88 99 GLY A CA 1
ATOM 779 C C . GLY A 1 99 ? 14.714 -15.110 -8.283 1.00 81.88 99 GLY A C 1
ATOM 780 O O . GLY A 1 99 ? 14.431 -16.298 -8.158 1.00 81.88 99 GLY A O 1
ATOM 781 N N . ARG A 1 100 ? 15.516 -14.671 -9.259 1.00 87.44 100 ARG A N 1
ATOM 782 C CA . ARG A 1 100 ? 16.209 -15.515 -10.245 1.00 87.44 100 ARG A CA 1
ATOM 783 C C . ARG A 1 100 ? 17.659 -15.850 -9.877 1.00 87.44 100 ARG A C 1
ATOM 785 O O . ARG A 1 100 ? 18.340 -16.502 -10.662 1.00 87.44 100 ARG A O 1
ATOM 792 N N . GLY A 1 101 ? 18.124 -15.444 -8.697 1.00 90.25 101 GLY A N 1
ATOM 793 C CA . GLY A 1 101 ? 19.456 -15.773 -8.183 1.00 90.25 101 GLY A CA 1
ATOM 794 C C . GLY A 1 101 ? 20.563 -14.785 -8.558 1.00 90.25 101 GLY A C 1
ATOM 795 O O . GLY A 1 101 ? 21.731 -15.078 -8.305 1.00 90.25 101 GLY A O 1
ATOM 796 N N . TYR A 1 102 ? 20.232 -13.623 -9.131 1.00 92.38 102 TYR A N 1
ATOM 797 C CA . TYR A 1 102 ? 21.218 -12.560 -9.353 1.00 92.38 102 TYR A CA 1
ATOM 798 C C . TYR A 1 102 ? 21.656 -11.931 -8.027 1.00 92.38 102 TYR A C 1
ATOM 800 O O . TYR A 1 102 ? 20.855 -11.771 -7.101 1.00 92.38 102 TYR A O 1
ATOM 808 N N . LYS A 1 103 ? 22.935 -11.555 -7.940 1.00 94.56 103 LYS A N 1
ATOM 809 C CA . LYS A 1 103 ? 23.505 -10.948 -6.733 1.00 94.56 103 LYS A CA 1
ATOM 810 C C . LYS A 1 103 ? 23.317 -9.424 -6.718 1.00 94.56 103 LYS A C 1
ATOM 812 O O . LYS A 1 103 ? 23.318 -8.820 -7.793 1.00 94.56 103 LYS A O 1
ATOM 817 N N . PRO A 1 104 ? 23.204 -8.786 -5.534 1.00 91.62 104 PRO A N 1
ATOM 818 C CA . PRO A 1 104 ? 23.003 -7.340 -5.410 1.00 91.62 104 PRO A CA 1
ATOM 819 C C . PRO A 1 104 ? 23.996 -6.486 -6.206 1.00 91.62 104 PRO A C 1
ATOM 821 O O . PRO A 1 104 ? 23.594 -5.520 -6.848 1.00 91.62 104 PRO A O 1
ATOM 824 N N . GLU A 1 105 ? 25.272 -6.872 -6.232 1.00 93.81 105 GLU A N 1
ATOM 825 C CA . GLU A 1 105 ? 26.340 -6.159 -6.941 1.00 93.81 105 GLU A CA 1
ATOM 826 C C . GLU A 1 105 ? 26.190 -6.152 -8.473 1.00 93.81 105 GLU A C 1
ATOM 828 O O . GLU A 1 105 ? 26.862 -5.380 -9.151 1.00 93.81 105 GLU A O 1
ATOM 833 N N . GLN A 1 106 ? 25.313 -6.991 -9.032 1.00 91.19 106 GLN A N 1
ATOM 834 C CA . GLN A 1 106 ? 25.062 -7.079 -10.476 1.00 91.19 106 GLN A CA 1
ATOM 835 C C . GLN A 1 106 ? 23.863 -6.229 -10.921 1.00 91.19 106 GLN A C 1
ATOM 837 O O . GLN A 1 106 ? 23.686 -5.994 -12.118 1.00 91.19 106 GLN A O 1
ATOM 842 N N . LEU A 1 107 ? 23.014 -5.800 -9.982 1.00 91.81 107 LEU A N 1
ATOM 843 C CA . LEU A 1 107 ? 21.674 -5.302 -10.293 1.00 91.81 107 LEU A CA 1
ATOM 844 C C . LEU A 1 107 ? 21.690 -3.976 -11.061 1.00 91.81 107 LEU A C 1
ATOM 846 O O . LEU A 1 107 ? 20.938 -3.843 -12.023 1.00 91.81 107 LEU A O 1
ATOM 850 N N . ASP A 1 108 ? 22.567 -3.031 -10.703 1.00 92.44 108 ASP A N 1
ATOM 851 C CA . ASP A 1 108 ? 22.645 -1.731 -11.392 1.00 92.44 108 ASP A CA 1
ATOM 852 C C . ASP A 1 108 ? 23.061 -1.892 -12.857 1.00 92.44 108 ASP A C 1
ATOM 854 O O . ASP A 1 108 ? 22.451 -1.301 -13.745 1.00 92.44 108 ASP A O 1
ATOM 858 N N . THR A 1 109 ? 24.048 -2.747 -13.139 1.00 91.81 109 THR A N 1
ATOM 859 C CA . THR A 1 109 ? 24.477 -3.020 -14.517 1.00 91.81 109 THR A CA 1
ATOM 860 C C . THR A 1 109 ? 23.377 -3.699 -15.330 1.00 91.81 109 THR A C 1
ATOM 862 O O . THR A 1 109 ? 23.131 -3.312 -16.472 1.00 91.81 109 THR A O 1
ATOM 865 N N . LEU A 1 110 ? 22.695 -4.690 -14.748 1.00 90.50 110 LEU A N 1
ATOM 866 C CA . LEU A 1 110 ? 21.592 -5.391 -15.411 1.00 90.50 110 LEU A CA 1
ATOM 867 C C . LEU A 1 110 ? 20.398 -4.468 -15.672 1.00 90.50 110 LEU A C 1
ATOM 869 O O . LEU A 1 110 ? 19.742 -4.591 -16.702 1.00 90.50 110 LEU A O 1
ATOM 873 N N . TRP A 1 111 ? 20.134 -3.526 -14.771 1.00 89.81 111 TRP A N 1
ATOM 874 C CA . TRP A 1 111 ? 19.098 -2.518 -14.949 1.00 89.81 111 TRP A CA 1
ATOM 875 C C . TRP A 1 111 ? 19.389 -1.558 -16.101 1.00 89.81 111 TRP A C 1
ATOM 877 O O . TRP A 1 111 ? 18.510 -1.328 -16.926 1.00 89.81 111 TRP A O 1
ATOM 887 N N . GLU A 1 112 ? 20.612 -1.035 -16.205 1.00 90.50 112 GLU A N 1
ATOM 888 C CA . GLU A 1 112 ? 20.975 -0.147 -17.318 1.00 90.50 112 GLU A CA 1
ATOM 889 C C . GLU A 1 112 ? 20.932 -0.877 -18.671 1.00 90.50 112 GLU A C 1
ATOM 891 O O . GLU A 1 112 ? 20.542 -0.292 -19.681 1.00 90.50 112 GLU A O 1
ATOM 896 N N . ALA A 1 113 ? 21.286 -2.168 -18.703 1.00 89.94 113 ALA A N 1
ATOM 897 C CA . ALA A 1 113 ? 21.117 -3.002 -19.894 1.00 89.94 113 ALA A CA 1
ATOM 898 C C . ALA A 1 113 ? 19.631 -3.195 -20.249 1.00 89.94 113 ALA A C 1
ATOM 900 O O . ALA A 1 113 ? 19.241 -2.961 -21.391 1.00 89.94 113 ALA A O 1
ATOM 901 N N . HIS A 1 114 ? 18.797 -3.532 -19.260 1.00 87.00 114 HIS A N 1
ATOM 902 C CA . HIS A 1 114 ? 17.347 -3.692 -19.424 1.00 87.00 114 HIS A CA 1
ATOM 903 C C . HIS A 1 114 ? 16.669 -2.418 -19.937 1.00 87.00 114 HIS A C 1
ATOM 905 O O . HIS A 1 114 ? 15.825 -2.491 -20.827 1.00 87.00 114 HIS A O 1
ATOM 911 N N . LEU A 1 115 ? 17.054 -1.245 -19.420 1.00 85.75 115 LEU A N 1
ATOM 912 C CA . LEU A 1 115 ? 16.544 0.036 -19.912 1.00 85.75 115 LEU A CA 1
ATOM 913 C C . LEU A 1 115 ? 16.887 0.252 -21.387 1.00 85.75 115 LEU A C 1
ATOM 915 O O . LEU A 1 115 ? 15.991 0.547 -22.170 1.00 85.75 115 LEU A O 1
ATOM 919 N N . LYS A 1 116 ? 18.147 0.044 -21.786 1.00 87.88 116 LYS A N 1
ATOM 920 C CA . LYS A 1 116 ? 18.566 0.200 -23.190 1.00 87.88 116 LYS A CA 1
ATOM 921 C C . LYS A 1 116 ? 17.824 -0.748 -24.127 1.00 87.88 116 LYS A C 1
ATOM 923 O O . LYS A 1 116 ? 17.407 -0.337 -25.206 1.00 87.88 116 LYS A O 1
ATOM 928 N N . GLU A 1 117 ? 17.649 -2.005 -23.728 1.00 88.50 117 GLU A N 1
ATOM 929 C CA . GLU A 1 117 ? 16.880 -2.983 -24.506 1.00 88.50 117 GLU A CA 1
ATOM 930 C C . GLU A 1 117 ? 15.409 -2.568 -24.636 1.00 88.50 117 GLU A C 1
ATOM 932 O O . GLU A 1 117 ? 14.827 -2.661 -25.720 1.00 88.50 117 GLU A O 1
ATOM 937 N N . ALA A 1 118 ? 14.808 -2.066 -23.555 1.00 84.56 118 ALA A N 1
ATOM 938 C CA . ALA A 1 118 ? 13.442 -1.559 -23.570 1.00 84.56 118 ALA A CA 1
ATOM 939 C C . ALA A 1 118 ? 13.297 -0.328 -24.479 1.00 84.56 118 ALA A C 1
ATOM 941 O O . ALA A 1 118 ? 12.371 -0.287 -25.285 1.00 84.56 118 ALA A O 1
ATOM 942 N N . GLU A 1 119 ? 14.226 0.627 -24.423 1.00 88.50 119 GLU A N 1
ATOM 943 C CA . GLU A 1 119 ? 14.232 1.815 -25.291 1.00 88.50 119 GLU A CA 1
ATOM 944 C C . GLU A 1 119 ? 14.390 1.447 -26.770 1.00 88.50 119 GLU A C 1
ATOM 946 O O . GLU A 1 119 ? 13.713 2.011 -27.627 1.00 88.50 119 GLU A O 1
ATOM 951 N N . GLN A 1 120 ? 15.238 0.467 -27.092 1.00 91.06 120 GLN A N 1
ATOM 952 C CA . GLN A 1 120 ? 15.394 -0.017 -28.468 1.00 91.06 120 GLN A CA 1
ATOM 953 C C . GLN A 1 120 ? 14.135 -0.718 -28.985 1.00 91.06 120 GLN A C 1
ATOM 955 O O . GLN A 1 120 ? 13.797 -0.594 -30.161 1.00 91.06 120 GLN A O 1
ATOM 960 N N . LYS A 1 121 ? 13.443 -1.464 -28.118 1.00 90.62 121 LYS A N 1
ATOM 961 C CA . LYS A 1 121 ? 12.263 -2.248 -28.493 1.00 90.62 121 LYS A CA 1
ATOM 962 C C . LYS A 1 121 ? 10.978 -1.420 -28.548 1.00 90.62 121 LYS A C 1
ATOM 964 O O . LYS A 1 121 ? 10.140 -1.669 -29.410 1.00 90.62 121 LYS A O 1
ATOM 969 N N . TYR A 1 122 ? 10.806 -0.487 -27.615 1.00 84.81 122 TYR A N 1
ATOM 970 C CA . TYR A 1 122 ? 9.555 0.245 -27.389 1.00 84.81 122 TYR A CA 1
ATOM 971 C C . TYR A 1 122 ? 9.674 1.758 -27.640 1.00 84.81 122 TYR A C 1
ATOM 973 O O . TYR A 1 122 ? 8.666 2.459 -27.594 1.00 84.81 122 TYR A O 1
ATOM 981 N N . GLY A 1 123 ? 10.876 2.258 -27.938 1.00 88.44 123 GLY A N 1
ATOM 982 C CA . GLY A 1 123 ? 11.165 3.674 -28.164 1.00 88.44 123 GLY A CA 1
ATOM 983 C C . GLY A 1 123 ? 11.664 4.401 -26.911 1.00 88.44 123 GLY A C 1
ATOM 984 O O . GLY A 1 123 ? 11.459 3.955 -25.783 1.00 88.44 123 GLY A O 1
ATOM 985 N N . ALA A 1 124 ? 12.305 5.556 -27.114 1.00 82.62 124 ALA A N 1
ATOM 986 C CA . ALA A 1 124 ? 12.860 6.382 -26.034 1.00 82.62 124 ALA A CA 1
ATOM 987 C C . ALA A 1 124 ? 11.791 6.877 -25.037 1.00 82.62 124 ALA A C 1
ATOM 989 O O . ALA A 1 124 ? 12.081 7.082 -23.862 1.00 82.62 124 ALA A O 1
ATOM 990 N N . ASP A 1 125 ? 10.540 6.998 -25.488 1.00 83.12 125 ASP A N 1
ATOM 991 C CA . ASP A 1 125 ? 9.421 7.477 -24.674 1.00 83.12 125 ASP A CA 1
ATOM 992 C C . ASP A 1 125 ? 8.681 6.357 -23.924 1.00 83.12 125 ASP A C 1
ATOM 994 O O . ASP A 1 125 ? 7.615 6.599 -23.361 1.00 83.12 125 ASP A O 1
ATOM 998 N N . PHE A 1 126 ? 9.205 5.125 -23.876 1.00 82.25 126 PHE A N 1
ATOM 999 C CA . PHE A 1 126 ? 8.471 4.007 -23.268 1.00 82.25 126 PHE A CA 1
ATOM 1000 C C . PHE A 1 126 ? 8.140 4.235 -21.780 1.00 82.25 126 PHE A C 1
ATOM 1002 O O . PHE A 1 126 ? 7.026 3.934 -21.363 1.00 82.25 126 PHE A O 1
ATOM 1009 N N . LEU A 1 127 ? 9.066 4.788 -20.982 1.00 78.00 127 LEU A N 1
ATOM 1010 C CA . LEU A 1 127 ? 8.823 5.109 -19.566 1.00 78.00 127 LEU A CA 1
ATOM 1011 C C . LEU A 1 127 ? 7.794 6.239 -19.405 1.00 78.00 127 LEU A C 1
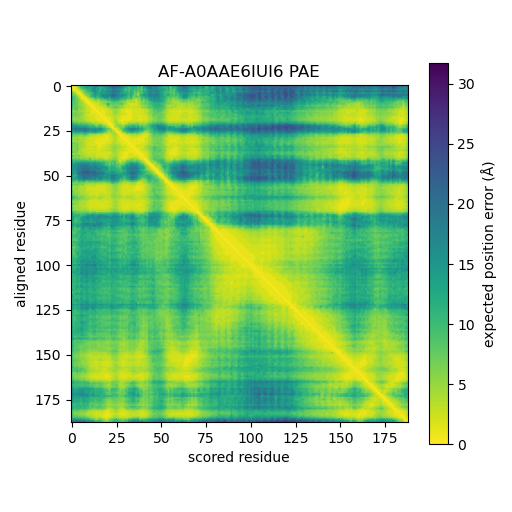ATOM 1013 O O . LEU A 1 127 ? 6.846 6.049 -18.643 1.00 78.00 127 LEU A O 1
ATOM 1017 N N . PRO A 1 128 ? 7.926 7.384 -20.107 1.00 81.06 128 PRO A N 1
ATOM 1018 C CA . PRO A 1 128 ? 6.881 8.405 -20.146 1.00 81.06 128 PRO A CA 1
ATOM 1019 C C . PRO A 1 128 ? 5.503 7.877 -20.571 1.00 81.06 128 PRO A C 1
ATOM 1021 O O . PRO A 1 128 ? 4.506 8.204 -19.930 1.00 81.06 128 PRO A O 1
ATOM 1024 N N . ASN A 1 129 ? 5.430 7.036 -21.604 1.00 81.31 129 ASN A N 1
ATOM 1025 C CA . ASN A 1 129 ? 4.168 6.468 -22.085 1.00 81.31 129 ASN A CA 1
ATOM 1026 C C . ASN A 1 129 ? 3.563 5.507 -21.057 1.00 81.31 129 ASN A C 1
ATOM 1028 O O . ASN A 1 129 ? 2.391 5.635 -20.711 1.00 81.31 129 ASN A O 1
ATOM 1032 N N . LEU A 1 130 ? 4.379 4.619 -20.484 1.00 76.12 130 LEU A N 1
ATOM 1033 C CA . LEU A 1 130 ? 3.962 3.728 -19.403 1.00 76.12 130 LEU A CA 1
ATOM 1034 C C . LEU A 1 130 ? 3.489 4.520 -18.173 1.00 76.12 130 LEU A C 1
ATOM 1036 O O . LEU A 1 130 ? 2.514 4.142 -17.527 1.00 76.12 130 LEU A O 1
ATOM 1040 N N . TYR A 1 131 ? 4.147 5.633 -17.841 1.00 76.62 131 TYR A N 1
ATOM 1041 C CA . TYR A 1 131 ? 3.702 6.545 -16.785 1.00 76.62 131 TYR A CA 1
ATOM 1042 C C . TYR A 1 131 ? 2.307 7.113 -17.094 1.00 76.62 131 TYR A C 1
ATOM 1044 O O . TYR A 1 131 ? 1.427 7.073 -16.236 1.00 76.62 131 TYR A O 1
ATOM 1052 N N . G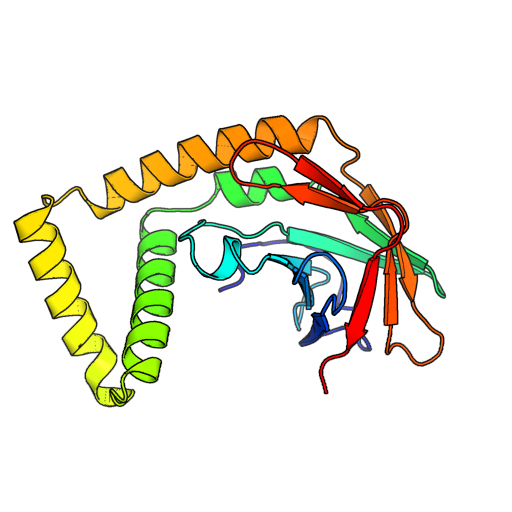LN A 1 132 ? 2.082 7.609 -18.315 1.00 74.94 132 GLN A N 1
ATOM 1053 C CA . GLN A 1 132 ? 0.794 8.184 -18.721 1.00 74.94 132 GLN A CA 1
ATOM 1054 C C . GLN A 1 132 ? -0.343 7.155 -18.723 1.00 74.94 132 GLN A C 1
ATOM 1056 O O . GLN A 1 132 ? -1.441 7.460 -18.256 1.00 74.94 132 GLN A O 1
ATOM 1061 N N . GLU A 1 133 ? -0.087 5.938 -19.206 1.00 75.06 133 GLU A N 1
ATOM 1062 C CA . GLU A 1 133 ? -1.059 4.840 -19.173 1.00 75.06 133 GLU A CA 1
ATOM 1063 C C . GLU A 1 133 ? -1.439 4.479 -17.734 1.00 75.06 133 GLU A C 1
ATOM 1065 O O . GLU A 1 133 ? -2.626 4.441 -17.403 1.00 75.06 133 GLU A O 1
ATOM 1070 N N . ASN A 1 134 ? -0.451 4.323 -16.846 1.00 71.31 134 ASN A N 1
ATOM 1071 C CA . ASN A 1 134 ? -0.714 4.054 -15.433 1.00 71.31 134 ASN A CA 1
ATOM 1072 C C . ASN A 1 134 ? -1.503 5.193 -14.773 1.00 71.31 134 ASN A C 1
ATOM 1074 O O . ASN A 1 134 ? -2.449 4.924 -14.042 1.00 71.31 134 ASN A O 1
ATOM 1078 N N . GLN A 1 135 ? -1.186 6.460 -15.062 1.00 71.12 135 GLN A N 1
ATOM 1079 C CA . GLN A 1 135 ? -1.945 7.608 -14.545 1.00 71.12 135 GLN A CA 1
ATOM 1080 C C . GLN A 1 135 ? -3.415 7.590 -14.987 1.00 71.12 135 GLN A C 1
ATOM 1082 O O . GLN A 1 135 ? -4.306 7.909 -14.193 1.00 71.12 135 GLN A O 1
ATOM 1087 N N . ARG A 1 136 ? -3.692 7.194 -16.235 1.00 71.19 136 ARG A N 1
ATOM 1088 C CA . ARG A 1 136 ? -5.065 7.053 -16.739 1.00 71.19 136 ARG A CA 1
ATOM 1089 C C . ARG A 1 136 ? -5.829 5.969 -15.979 1.00 71.19 136 ARG A C 1
ATOM 1091 O O . ARG A 1 136 ? -6.937 6.247 -15.518 1.00 71.19 136 ARG A O 1
ATOM 1098 N N . GLU A 1 137 ? -5.254 4.778 -15.827 1.00 69.94 137 GLU A N 1
ATOM 1099 C CA . GLU A 1 137 ? -5.907 3.680 -15.096 1.00 69.94 137 GLU A CA 1
ATOM 1100 C C . GLU A 1 137 ? -6.101 4.034 -13.615 1.00 69.94 137 GLU A C 1
ATOM 1102 O O . GLU A 1 137 ? -7.205 3.906 -13.089 1.00 69.94 137 GLU A O 1
ATOM 1107 N N . CYS A 1 138 ? -5.095 4.637 -12.975 1.00 68.12 138 CYS A N 1
ATOM 1108 C CA . CYS A 1 138 ? -5.200 5.118 -11.596 1.00 68.12 138 CYS A CA 1
ATOM 1109 C C . CYS A 1 138 ? -6.314 6.159 -11.431 1.00 68.12 138 CYS A C 1
ATOM 1111 O O . CYS A 1 138 ? -7.047 6.144 -10.446 1.00 68.12 138 CYS A O 1
ATOM 1113 N N . THR A 1 139 ? -6.477 7.071 -12.394 1.00 68.94 139 THR A N 1
ATOM 1114 C CA . THR A 1 139 ? -7.549 8.079 -12.359 1.00 68.94 139 THR A CA 1
ATOM 1115 C C . THR A 1 139 ? -8.930 7.426 -12.429 1.00 68.94 139 THR A C 1
ATOM 1117 O O . THR A 1 139 ? -9.857 7.858 -11.737 1.00 68.94 139 THR A O 1
ATOM 1120 N N . LYS A 1 140 ? -9.079 6.375 -13.242 1.00 71.75 140 LYS A N 1
ATOM 1121 C CA . LYS A 1 140 ? -10.319 5.599 -13.354 1.00 71.75 140 LYS A CA 1
ATOM 1122 C C . LYS A 1 140 ? -10.627 4.863 -12.049 1.00 71.75 140 LYS A C 1
ATOM 1124 O O . LYS A 1 140 ? -11.727 5.024 -11.523 1.00 71.75 140 LYS A O 1
ATOM 1129 N N . GLU A 1 141 ? -9.656 4.135 -11.500 1.00 71.12 141 GLU A N 1
ATOM 1130 C CA . GLU A 1 141 ? -9.791 3.443 -10.211 1.00 71.12 141 GLU A CA 1
ATOM 1131 C C . GLU A 1 141 ? -10.114 4.424 -9.077 1.00 71.12 141 GLU A C 1
ATOM 1133 O O . GLU A 1 141 ? -11.026 4.189 -8.287 1.00 71.12 141 GLU A O 1
ATOM 1138 N N . TYR A 1 142 ? -9.431 5.572 -9.033 1.00 70.50 142 TYR A N 1
ATOM 1139 C CA . TYR A 1 142 ? -9.681 6.618 -8.045 1.00 70.50 142 TYR A CA 1
ATOM 1140 C C . TYR A 1 142 ? -11.093 7.196 -8.156 1.00 70.50 142 TYR A C 1
ATOM 1142 O O . TYR A 1 142 ? -11.769 7.380 -7.145 1.00 70.50 142 TYR A O 1
ATOM 1150 N N . THR A 1 143 ? -11.556 7.462 -9.379 1.00 73.44 143 THR A N 1
ATOM 1151 C CA . THR A 1 143 ? -12.914 7.967 -9.622 1.00 73.44 143 THR A CA 1
ATOM 1152 C C . THR A 1 143 ? -13.964 6.983 -9.124 1.00 73.44 143 THR A C 1
ATOM 1154 O O . THR A 1 143 ? -14.990 7.403 -8.591 1.00 73.44 143 THR A O 1
ATOM 1157 N N . GLU A 1 144 ? -13.715 5.683 -9.268 1.00 75.00 144 GLU A N 1
ATOM 1158 C CA . GLU A 1 144 ? -14.603 4.663 -8.725 1.00 75.00 144 GLU A C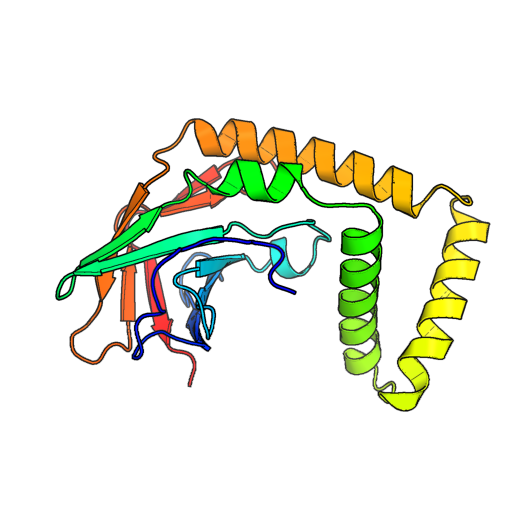A 1
ATOM 1159 C C . GLU A 1 144 ? -14.515 4.597 -7.196 1.00 75.00 144 GLU A C 1
ATOM 1161 O O . GLU A 1 144 ? -15.532 4.708 -6.515 1.00 75.00 144 GLU A O 1
ATOM 1166 N N . PHE A 1 145 ? -13.304 4.523 -6.634 1.00 74.69 145 PHE A N 1
ATOM 1167 C CA . PHE A 1 145 ? -13.077 4.484 -5.188 1.00 74.69 145 PHE A CA 1
ATOM 1168 C C . PHE A 1 145 ? -13.697 5.687 -4.463 1.00 74.69 145 PHE A C 1
ATOM 1170 O O . PHE A 1 145 ? -14.273 5.529 -3.387 1.00 74.69 145 PHE A O 1
ATOM 1177 N N . LEU A 1 146 ? -13.643 6.880 -5.061 1.00 76.12 146 LEU A N 1
ATOM 1178 C CA . LEU A 1 146 ? -14.232 8.109 -4.523 1.00 76.12 146 LEU A CA 1
ATOM 1179 C C . LEU A 1 146 ? -15.747 8.062 -4.321 1.00 76.12 146 LEU A C 1
ATOM 1181 O O . LEU A 1 146 ? -16.278 8.848 -3.535 1.00 76.12 146 LEU A O 1
ATOM 1185 N N . LYS A 1 147 ? -16.454 7.167 -5.016 1.00 81.12 147 LYS A N 1
ATOM 1186 C CA . LYS A 1 147 ? -17.901 6.977 -4.839 1.00 81.12 147 LYS A CA 1
ATOM 1187 C C . LYS A 1 147 ? -18.231 6.274 -3.520 1.00 81.12 147 LYS A C 1
ATOM 1189 O O . LYS A 1 147 ? -19.387 6.269 -3.101 1.00 81.12 147 LYS A O 1
ATOM 1194 N N . HIS A 1 148 ? -17.231 5.695 -2.859 1.00 81.88 148 HIS A N 1
ATOM 1195 C CA . HIS A 1 148 ? -17.363 4.963 -1.606 1.00 81.88 148 HIS A CA 1
ATOM 1196 C C . HIS A 1 148 ? -16.902 5.798 -0.397 1.00 81.88 148 HIS A C 1
ATOM 1198 O O . HIS A 1 148 ? -16.183 6.790 -0.559 1.00 81.88 148 HIS A O 1
ATOM 1204 N N . PRO A 1 149 ? -17.288 5.418 0.840 1.00 84.44 149 PRO A N 1
ATOM 1205 C CA . PRO A 1 149 ? -16.800 6.083 2.044 1.00 84.44 149 PRO A CA 1
ATOM 1206 C C . PRO A 1 149 ? -15.271 6.137 2.078 1.00 84.44 149 PRO A C 1
ATOM 1208 O O . PRO A 1 149 ? -14.601 5.127 1.936 1.00 84.44 149 PRO A O 1
ATOM 1211 N N . GLN A 1 150 ? -14.700 7.318 2.296 1.00 83.25 150 GLN A N 1
ATOM 1212 C CA . GLN A 1 150 ? -13.240 7.492 2.332 1.00 83.25 150 GLN A CA 1
ATOM 1213 C C . GLN A 1 150 ? -12.647 7.252 3.727 1.00 83.25 150 GLN A C 1
ATOM 1215 O O . GLN A 1 150 ? -11.434 7.328 3.913 1.00 83.25 150 GLN A O 1
ATOM 1220 N N . LYS A 1 151 ? -13.502 6.989 4.719 1.00 88.25 151 LYS A N 1
ATOM 1221 C CA . LYS A 1 151 ? -13.118 6.741 6.106 1.00 88.25 151 LYS A CA 1
ATOM 1222 C C . LYS A 1 151 ? -13.658 5.399 6.551 1.00 88.25 151 LYS A C 1
ATOM 1224 O O . LYS A 1 151 ? -14.855 5.143 6.432 1.00 88.25 151 LYS A O 1
ATOM 1229 N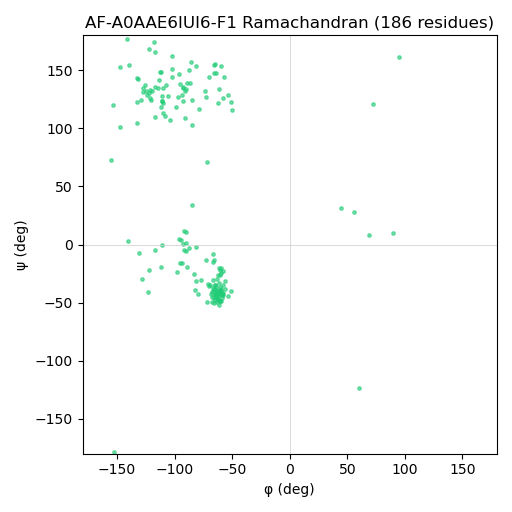 N . TYR A 1 152 ? -12.773 4.582 7.097 1.00 88.69 152 TYR A N 1
ATOM 1230 C CA . TYR A 1 152 ? -13.090 3.237 7.541 1.00 88.69 152 TYR A CA 1
ATOM 1231 C C . TYR A 1 152 ? -12.705 3.059 8.997 1.00 88.69 152 TYR A C 1
ATOM 1233 O O . TYR A 1 152 ? -11.593 3.390 9.399 1.00 88.69 152 TYR A O 1
ATOM 1241 N N . GLU A 1 153 ? -13.618 2.500 9.779 1.00 91.69 153 GLU A N 1
ATOM 1242 C CA . GLU A 1 153 ? -13.370 2.170 11.176 1.00 91.69 153 GLU A CA 1
ATOM 1243 C C . GLU A 1 153 ? -13.118 0.675 11.349 1.00 91.69 153 GLU A C 1
ATOM 1245 O O . GLU A 1 153 ? -13.739 -0.183 10.707 1.00 91.69 153 GLU A O 1
ATOM 1250 N N . GLY A 1 154 ? -12.217 0.373 12.272 1.00 91.94 154 GLY A N 1
ATOM 1251 C CA . GLY A 1 154 ? -11.901 -0.969 12.710 1.00 91.94 154 GLY A CA 1
ATOM 1252 C C . GLY A 1 154 ? -11.641 -1.038 14.207 1.00 91.94 154 GLY A C 1
ATOM 1253 O O . GLY A 1 154 ? -11.644 -0.036 14.925 1.00 91.94 154 GLY A O 1
ATOM 1254 N N . VAL A 1 155 ? -11.406 -2.259 14.675 1.00 94.12 155 VAL A N 1
ATOM 1255 C CA . VAL A 1 155 ? -11.104 -2.569 16.074 1.00 94.12 155 VAL A CA 1
ATOM 1256 C C . VAL A 1 155 ? -9.759 -3.278 16.158 1.00 94.12 155 VAL A C 1
ATOM 1258 O O . VAL A 1 155 ? -9.529 -4.258 15.446 1.00 94.12 155 VAL A O 1
ATOM 1261 N N . ILE A 1 156 ? -8.886 -2.802 17.043 1.00 93.38 156 ILE A N 1
ATOM 1262 C CA . ILE A 1 156 ? -7.622 -3.449 17.401 1.00 93.38 156 ILE A CA 1
ATOM 1263 C C . ILE A 1 156 ? -7.873 -4.385 18.589 1.00 93.38 156 ILE A C 1
ATOM 1265 O O . ILE A 1 156 ? -8.508 -4.002 19.574 1.00 93.38 156 ILE A O 1
ATOM 1269 N N . SER A 1 157 ? -7.381 -5.623 18.510 1.00 93.38 157 SER A N 1
ATOM 1270 C CA . SER A 1 157 ? -7.422 -6.556 19.641 1.00 93.38 157 SER A CA 1
ATOM 1271 C C . SER A 1 157 ? -6.547 -6.074 20.804 1.00 93.38 157 SER A C 1
ATOM 1273 O O . SER A 1 157 ? -5.563 -5.368 20.605 1.00 93.38 157 SER A O 1
ATOM 1275 N N . ALA A 1 158 ? -6.864 -6.486 22.035 1.00 89.81 158 ALA A N 1
ATOM 1276 C CA . ALA A 1 158 ? -6.131 -6.046 23.230 1.00 89.81 158 ALA A CA 1
ATOM 1277 C C . ALA A 1 158 ? -4.620 -6.367 23.182 1.00 89.81 158 ALA A C 1
ATOM 1279 O O . ALA A 1 158 ? -3.799 -5.584 23.650 1.00 89.81 158 ALA A O 1
ATOM 1280 N N . ASP A 1 159 ? -4.253 -7.497 22.573 1.00 89.75 159 ASP A N 1
ATOM 1281 C CA . ASP A 1 159 ? -2.867 -7.933 22.352 1.00 89.75 159 ASP A CA 1
ATOM 1282 C C . ASP A 1 159 ? -2.202 -7.281 21.121 1.00 89.75 159 ASP A C 1
ATOM 1284 O O . ASP A 1 159 ? -1.033 -7.539 20.829 1.00 89.75 159 ASP A O 1
ATOM 1288 N N . LYS A 1 160 ? -2.946 -6.446 20.383 1.00 87.44 160 LYS A N 1
ATOM 1289 C CA . LYS A 1 160 ? -2.518 -5.728 19.174 1.00 87.44 160 LYS A CA 1
ATOM 1290 C C . LYS A 1 160 ? -1.983 -6.653 18.077 1.00 87.44 160 LYS A C 1
ATOM 1292 O O . LYS A 1 160 ? -1.148 -6.257 17.260 1.00 87.44 160 LYS A O 1
ATOM 1297 N N . THR A 1 161 ? -2.453 -7.900 18.048 1.00 92.31 161 THR A N 1
ATOM 1298 C CA . THR A 1 161 ? -2.104 -8.869 17.000 1.00 92.31 161 THR A CA 1
ATOM 1299 C C . THR A 1 161 ? -3.116 -8.892 15.862 1.00 92.31 161 THR A C 1
ATOM 1301 O O . THR A 1 161 ? -2.794 -9.399 14.787 1.00 92.31 161 THR A O 1
ATOM 1304 N N . LYS A 1 162 ? -4.313 -8.322 16.060 1.00 93.56 162 LYS A N 1
ATOM 1305 C CA . LYS A 1 162 ? -5.393 -8.317 15.073 1.00 93.56 162 LYS A CA 1
ATOM 1306 C C . LYS A 1 162 ? -6.001 -6.933 14.890 1.00 93.56 162 LYS A C 1
ATOM 1308 O O . LYS A 1 162 ? -6.215 -6.205 15.857 1.00 93.56 162 LYS A O 1
ATOM 1313 N N . ILE A 1 163 ? -6.344 -6.624 13.644 1.00 93.31 163 ILE A N 1
ATOM 1314 C CA . ILE A 1 163 ? -7.172 -5.479 13.258 1.00 93.31 163 ILE A CA 1
ATOM 1315 C C . ILE A 1 163 ? -8.393 -6.032 12.527 1.00 93.31 163 ILE A C 1
ATOM 1317 O O . ILE A 1 163 ? -8.244 -6.773 11.560 1.00 93.31 163 ILE A O 1
ATOM 1321 N N . THR A 1 164 ? -9.596 -5.698 12.991 1.00 92.19 164 THR A N 1
ATOM 1322 C CA . THR A 1 164 ? -10.855 -6.116 12.356 1.00 92.19 164 THR A CA 1
ATOM 1323 C C . THR A 1 164 ? -11.545 -4.919 11.724 1.00 92.19 164 THR A C 1
ATOM 1325 O O . THR A 1 164 ? -11.881 -3.970 12.428 1.00 92.19 164 THR A O 1
ATOM 1328 N N . MET A 1 165 ? -11.788 -4.982 10.419 1.00 89.38 165 MET A N 1
ATOM 1329 C CA . MET A 1 165 ? -12.469 -3.954 9.630 1.00 89.38 165 MET A CA 1
ATOM 1330 C C . MET A 1 165 ? -13.883 -4.420 9.279 1.00 89.38 165 MET A C 1
ATOM 1332 O O . MET A 1 165 ? -14.042 -5.516 8.742 1.00 89.38 165 MET A O 1
ATOM 1336 N N . LYS A 1 166 ? -14.898 -3.595 9.569 1.00 78.31 166 LYS A N 1
ATOM 1337 C CA . LYS A 1 166 ? -16.321 -3.961 9.403 1.00 78.31 166 LYS A CA 1
ATOM 1338 C C . LYS A 1 166 ? -16.923 -3.663 8.028 1.00 78.31 166 LYS A C 1
ATOM 1340 O O . LYS A 1 166 ? -17.999 -4.146 7.732 1.00 78.31 166 LYS A O 1
ATOM 1345 N N . LYS A 1 167 ? -16.330 -2.785 7.226 1.00 79.44 167 LYS A N 1
ATOM 1346 C CA . LYS A 1 167 ? -16.849 -2.430 5.892 1.00 79.44 167 LYS A CA 1
ATOM 1347 C C . LYS A 1 167 ? -15.700 -1.943 5.048 1.00 79.44 167 LYS A C 1
ATOM 1349 O O . LYS A 1 167 ? -15.539 -0.748 4.879 1.00 79.44 167 LYS A O 1
ATOM 1354 N N . LEU 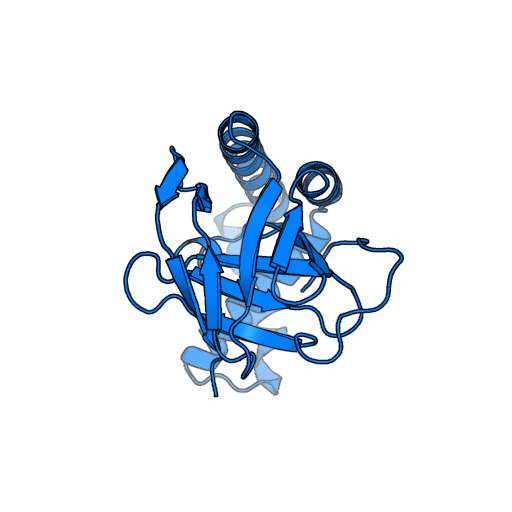A 1 168 ? -14.838 -2.850 4.628 1.00 79.25 168 LEU A N 1
ATOM 1355 C CA . LEU A 1 168 ? -13.655 -2.500 3.864 1.00 79.25 168 LEU A CA 1
ATOM 1356 C C . LEU A 1 168 ? -13.944 -2.640 2.382 1.00 79.25 168 LEU A C 1
ATOM 1358 O O . LEU A 1 168 ? -14.597 -3.589 1.967 1.00 79.25 168 LEU A O 1
ATOM 1362 N N . ILE A 1 169 ? -13.470 -1.692 1.595 1.00 76.00 169 ILE A N 1
ATOM 1363 C CA . ILE A 1 169 ? -13.689 -1.663 0.159 1.00 76.00 169 ILE A CA 1
ATOM 1364 C C . ILE A 1 169 ? -12.314 -1.523 -0.494 1.00 76.00 169 ILE A C 1
ATOM 1366 O O . ILE A 1 169 ? -11.517 -0.683 -0.069 1.00 76.00 169 ILE A O 1
ATOM 1370 N N . TYR A 1 170 ? -12.032 -2.357 -1.495 1.00 70.62 170 TYR A N 1
ATOM 1371 C CA . TYR A 1 170 ? -10.748 -2.361 -2.196 1.00 70.62 170 TYR A CA 1
ATOM 1372 C C . TYR A 1 170 ? -10.902 -2.069 -3.680 1.00 70.62 170 TYR A C 1
ATOM 1374 O O . TYR A 1 170 ? -11.727 -2.726 -4.316 1.00 70.62 170 TYR A O 1
ATOM 1382 N N . PRO A 1 171 ? -10.092 -1.156 -4.248 1.00 58.59 171 PRO A N 1
ATOM 1383 C CA . PRO A 1 171 ? -10.015 -1.024 -5.693 1.00 58.59 171 PRO A CA 1
ATOM 1384 C C . PRO A 1 171 ? -9.501 -2.334 -6.306 1.00 58.59 171 PRO A C 1
ATOM 1386 O O . PRO A 1 171 ? -8.553 -2.948 -5.811 1.00 58.59 171 PRO A O 1
ATOM 1389 N N . SER A 1 172 ? -10.178 -2.760 -7.363 1.00 59.75 172 SER A N 1
ATOM 1390 C CA . SER A 1 172 ? -9.798 -3.808 -8.306 1.00 59.75 172 SER A CA 1
ATOM 1391 C C . SER A 1 172 ? -9.654 -3.161 -9.691 1.00 59.75 172 SER A C 1
ATOM 1393 O O . SER A 1 172 ? -9.956 -1.980 -9.858 1.00 59.75 172 SER A O 1
ATOM 1395 N N . TYR A 1 173 ? -9.198 -3.920 -10.688 1.00 53.69 173 TYR A N 1
ATOM 1396 C CA . TYR A 1 173 ? -8.817 -3.389 -12.007 1.00 53.69 173 TYR A CA 1
ATOM 1397 C C . TYR A 1 173 ? -9.935 -2.597 -12.723 1.00 53.69 173 TYR A C 1
ATOM 1399 O O . TYR A 1 173 ? -9.679 -1.661 -13.479 1.00 53.69 173 TYR A O 1
ATOM 1407 N N . ASP A 1 174 ? -11.200 -2.956 -12.506 1.00 58.97 174 ASP A N 1
ATOM 1408 C CA . ASP A 1 174 ? -12.351 -2.310 -13.150 1.00 58.97 174 ASP A CA 1
ATOM 1409 C C . ASP A 1 174 ? -13.567 -2.113 -12.233 1.00 58.97 174 ASP A C 1
ATOM 1411 O O . ASP A 1 174 ? -14.597 -1.603 -12.676 1.00 58.97 174 ASP A O 1
ATOM 1415 N N . HIS A 1 175 ? -13.455 -2.481 -10.961 1.00 65.00 175 HIS A N 1
ATOM 1416 C CA . HIS A 1 175 ? -14.521 -2.379 -9.969 1.00 65.00 175 HIS A CA 1
ATOM 1417 C C . HIS A 1 175 ? -13.929 -2.217 -8.571 1.00 65.00 175 HIS A C 1
ATOM 1419 O O . HIS A 1 175 ? -12.715 -2.164 -8.385 1.00 65.00 175 HIS A O 1
ATOM 1425 N N . VAL A 1 176 ? -14.797 -2.143 -7.569 1.00 71.44 176 VAL A N 1
ATOM 1426 C CA . VAL A 1 176 ? -14.391 -2.049 -6.173 1.00 71.44 176 VAL A CA 1
ATOM 1427 C C . VAL A 1 176 ? -15.145 -3.114 -5.393 1.00 71.44 176 VAL A C 1
ATOM 1429 O O . VAL A 1 176 ? -16.373 -3.175 -5.450 1.00 71.44 176 VAL A O 1
ATOM 1432 N N . ASP A 1 177 ? -14.412 -3.967 -4.686 1.00 73.69 177 ASP A N 1
ATOM 1433 C CA . ASP A 1 177 ? -14.993 -5.101 -3.969 1.00 73.69 177 ASP A CA 1
ATOM 1434 C C . ASP A 1 177 ? -15.311 -4.725 -2.516 1.00 73.69 177 ASP A C 1
ATOM 1436 O O . ASP A 1 177 ? -14.403 -4.308 -1.784 1.00 73.69 177 ASP A O 1
ATOM 1440 N N . PRO A 1 178 ? -16.568 -4.883 -2.057 1.00 77.62 178 PRO A N 1
ATOM 1441 C CA . PRO A 1 178 ? -16.938 -4.666 -0.667 1.00 77.62 178 PRO A CA 1
ATOM 1442 C C . PRO A 1 178 ? -16.733 -5.920 0.195 1.00 77.62 178 PRO A C 1
ATOM 1444 O O . PRO A 1 178 ? -17.100 -7.037 -0.171 1.00 77.62 178 PRO A O 1
ATOM 1447 N N . TYR A 1 179 ? -16.226 -5.717 1.409 1.00 79.00 179 TYR A N 1
ATOM 1448 C CA . TYR A 1 179 ? -15.969 -6.758 2.399 1.00 79.00 179 TYR A CA 1
ATOM 1449 C C . TYR A 1 179 ? -16.518 -6.361 3.778 1.00 79.00 179 TYR A C 1
ATOM 1451 O O . TYR A 1 179 ? -16.120 -5.357 4.364 1.00 79.00 179 TYR A O 1
ATOM 1459 N N . GLU A 1 180 ? -17.399 -7.194 4.337 1.00 78.75 180 GLU A N 1
ATOM 1460 C CA . GLU A 1 180 ? -18.092 -6.920 5.612 1.00 78.75 180 GLU A CA 1
ATOM 1461 C C . GLU A 1 180 ? -17.273 -7.243 6.872 1.00 78.75 180 GLU A C 1
ATOM 1463 O O . GLU A 1 180 ? -17.463 -6.646 7.914 1.00 78.75 180 GLU A O 1
ATOM 1468 N N . ASN A 1 181 ? -16.381 -8.228 6.866 1.00 83.44 181 ASN A N 1
ATOM 1469 C CA . ASN A 1 181 ? -15.562 -8.504 8.052 1.00 83.44 181 ASN A CA 1
ATOM 1470 C C . ASN A 1 181 ? -14.210 -9.018 7.595 1.00 83.44 181 ASN A C 1
ATOM 1472 O O . ASN A 1 181 ? -14.084 -10.184 7.210 1.00 83.44 181 ASN A O 1
ATOM 1476 N N . VAL A 1 182 ? -13.218 -8.132 7.621 1.00 86.75 182 VAL A N 1
ATOM 1477 C CA . VAL A 1 182 ? -11.841 -8.458 7.250 1.00 86.75 182 VAL A CA 1
ATOM 1478 C C . VAL A 1 182 ? -10.979 -8.411 8.496 1.00 86.75 182 VAL A C 1
ATOM 1480 O O . VAL A 1 182 ? -10.944 -7.403 9.200 1.00 86.75 182 VAL A O 1
ATOM 1483 N N . VAL A 1 183 ? -10.302 -9.521 8.780 1.00 90.56 183 VAL A N 1
ATOM 1484 C CA . VAL A 1 183 ? -9.419 -9.654 9.93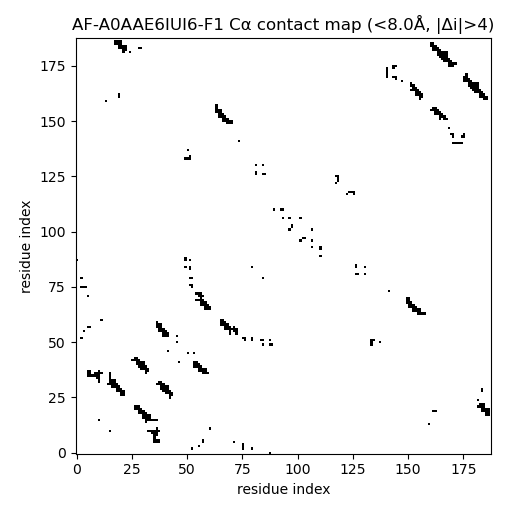8 1.00 90.56 183 VAL A CA 1
ATOM 1485 C C . VAL A 1 183 ? -7.985 -9.717 9.441 1.00 90.56 183 VAL A C 1
ATOM 1487 O O . VAL A 1 183 ? -7.577 -10.692 8.813 1.00 90.56 183 VAL A O 1
ATOM 1490 N N . PHE A 1 184 ? -7.208 -8.692 9.770 1.00 91.00 184 PHE A N 1
ATOM 1491 C CA . PHE A 1 184 ? -5.779 -8.649 9.502 1.00 91.00 184 PHE A CA 1
ATOM 1492 C C . PHE A 1 184 ? -5.026 -9.155 10.719 1.00 91.00 184 PHE A C 1
ATOM 1494 O O . PHE A 1 184 ? -5.236 -8.666 11.830 1.00 91.00 184 PHE A O 1
ATOM 1501 N N . THR A 1 185 ? -4.128 -10.112 10.512 1.00 92.38 185 THR A N 1
ATOM 1502 C CA . THR A 1 185 ? -3.298 -10.681 11.578 1.00 92.38 185 THR A CA 1
ATOM 1503 C C . THR A 1 185 ? -1.853 -10.245 11.399 1.00 92.38 185 THR A C 1
ATOM 1505 O O . THR A 1 185 ? -1.320 -10.272 10.289 1.00 92.38 185 THR A O 1
ATOM 1508 N N . LYS A 1 186 ? -1.212 -9.831 12.491 1.00 89.75 186 LYS A N 1
ATOM 1509 C CA . LYS A 1 186 ? 0.186 -9.403 12.513 1.00 89.75 186 LYS A CA 1
ATOM 1510 C C . LYS A 1 186 ? 1.086 -10.524 12.000 1.00 89.75 186 LYS A C 1
ATOM 1512 O O . LYS A 1 186 ? 1.051 -11.639 12.520 1.00 89.75 186 LYS A O 1
ATOM 1517 N N . LYS A 1 187 ? 1.907 -10.217 10.998 1.00 76.12 187 LYS A N 1
ATOM 1518 C CA . LYS A 1 187 ? 2.944 -11.137 10.526 1.00 76.12 187 LYS A CA 1
ATOM 1519 C C . LYS A 1 187 ? 4.068 -11.173 11.570 1.00 76.12 187 LYS A C 1
ATOM 1521 O O . LYS A 1 187 ? 4.517 -10.107 11.997 1.00 76.12 187 LYS A O 1
ATOM 1526 N N . GLN A 1 188 ? 4.434 -12.377 12.019 1.00 58.38 188 GLN A N 1
ATOM 1527 C CA . GLN A 1 188 ? 5.579 -12.599 12.910 1.00 58.38 188 GLN A CA 1
ATOM 1528 C C . GLN A 1 188 ? 6.886 -12.213 12.218 1.00 58.38 188 GLN A C 1
ATOM 1530 O O . GLN A 1 188 ? 6.993 -12.461 10.993 1.00 58.38 188 GLN A O 1
#

Organism: Treponema phagedenis (NCBI:txid162)